Protein AF-A0A948RDH5-F1 (afdb_monomer)

Foldseek 3Di:
DQAQQDDDDQDDDDPPDDDSVPQPDDPSPDPPDGDDFLCVVPVPAFDAQDDPDLVSLLVALLVQLVVQCVPFDPVVAAQPFAEEEEAELVCCNAPNNSSLLSSVLSVQVVCCVPHVHLNYAYEYFYAPSQCSQVVSCVVSVVCVSNVNRYDYDYLAADWDWFQFPVGTFTWHCSQLVTQAYEYEEAQDDPPCQQAVLALSSLVCQQGRGGHPVSVCCLPPVDDSVCSSVSSVRSCPTPSNLSHYRKYKYQYAASNGGRGIHMDRDVNVVSVVSSVVCCVGVVVVVVVVVPDPDDDD

Secondary structure (DSSP, 8-state):
---PPPPPPPP---TTS--GGG----GGGSTT-----HHHH-TTSPPPP--SSHHHHHHHHHHHHHHHHHT---TT--TT--EEEEEEGGGGGGGGSHHHHHHHHHHHHHHHHHH----EEEEEE-SS-TTHHHHHHHHTTHHHHTTT-EEEE-TTSPEEEE--TTS-EEEETTTS-SSEEEEEEE-----HHHHTTSSTTTGGGGTTTB-HHHHHIIIIIS-TTTTTHHHHHHHHSHHHHTTEEEEEEEEEETTEEEEEEEES-HHHHHHHHHHHHHHHHHHHHHHHTT-S----

Structure (mmCIF, N/CA/C/O backbone):
data_AF-A0A948RDH5-F1
#
_entry.id   AF-A0A948RDH5-F1
#
loop_
_atom_site.group_PDB
_atom_site.id
_atom_site.type_symbol
_atom_site.label_atom_id
_atom_site.label_alt_id
_atom_site.label_comp_id
_atom_site.label_asym_id
_atom_site.label_entity_id
_atom_site.label_seq_id
_atom_site.pdbx_PDB_ins_code
_atom_site.Cartn_x
_atom_site.Cartn_y
_atom_site.Cartn_z
_atom_site.occupancy
_atom_site.B_iso_or_equiv
_atom_site.auth_seq_id
_atom_site.auth_comp_id
_atom_site.auth_asym_id
_atom_site.auth_atom_id
_atom_site.pdbx_PDB_model_num
ATOM 1 N N . MET A 1 1 ? 14.047 1.289 -34.438 1.00 43.69 1 MET A N 1
ATOM 2 C CA . MET A 1 1 ? 14.326 2.401 -33.499 1.00 43.69 1 MET A CA 1
ATOM 3 C C . MET A 1 1 ? 15.403 1.937 -32.531 1.00 43.69 1 MET A C 1
ATOM 5 O O . MET A 1 1 ? 15.288 0.811 -32.066 1.00 43.69 1 MET A O 1
ATOM 9 N N . LYS A 1 2 ? 16.447 2.735 -32.251 1.00 44.28 2 LYS A N 1
ATOM 10 C CA . LYS A 1 2 ? 17.380 2.424 -31.151 1.00 44.28 2 LYS A CA 1
ATOM 11 C C . LYS A 1 2 ? 16.555 2.369 -29.865 1.00 44.28 2 LYS A C 1
ATOM 13 O O . LYS A 1 2 ? 16.000 3.388 -29.467 1.00 44.28 2 LYS A O 1
ATOM 18 N N . SER A 1 3 ? 16.411 1.184 -29.285 1.00 51.28 3 SER A N 1
ATOM 19 C CA . SER A 1 3 ? 15.754 1.037 -27.994 1.00 51.28 3 SER A CA 1
ATOM 20 C C . SER A 1 3 ? 16.621 1.734 -26.941 1.00 51.28 3 SER A C 1
ATOM 22 O O . SER A 1 3 ? 17.754 1.322 -26.685 1.00 51.28 3 SER A O 1
ATOM 24 N N . ALA A 1 4 ? 16.104 2.832 -26.393 1.00 60.81 4 ALA A N 1
ATOM 25 C CA . ALA A 1 4 ? 16.706 3.525 -25.268 1.00 60.81 4 ALA A CA 1
ATOM 26 C C . ALA A 1 4 ? 16.190 2.896 -23.972 1.00 60.81 4 ALA A C 1
ATOM 28 O O . ALA A 1 4 ? 14.978 2.760 -23.780 1.00 60.81 4 ALA A O 1
ATOM 29 N N . THR A 1 5 ? 17.110 2.530 -23.081 1.00 64.94 5 THR A N 1
ATOM 30 C CA . THR A 1 5 ? 16.783 2.069 -21.731 1.00 64.94 5 THR A CA 1
ATOM 31 C C . THR A 1 5 ? 15.905 3.109 -21.035 1.00 64.94 5 THR A C 1
ATOM 33 O O . THR A 1 5 ? 16.178 4.308 -21.112 1.00 64.94 5 THR A O 1
ATOM 36 N N . LEU A 1 6 ? 14.835 2.664 -20.365 1.00 71.56 6 LEU A N 1
ATOM 37 C CA . LEU A 1 6 ? 13.989 3.577 -19.595 1.00 71.56 6 LEU A CA 1
ATOM 38 C C . LEU A 1 6 ? 14.841 4.226 -18.496 1.00 71.56 6 LEU A C 1
ATOM 40 O O . LEU A 1 6 ? 15.492 3.494 -17.742 1.00 71.56 6 LEU A O 1
ATOM 44 N N . PRO A 1 7 ? 14.857 5.567 -18.390 1.00 76.69 7 PRO A N 1
ATOM 45 C CA . PRO A 1 7 ? 15.662 6.222 -17.380 1.00 76.69 7 PRO A CA 1
ATOM 46 C C . PRO A 1 7 ? 15.133 5.841 -15.988 1.00 76.69 7 PRO A C 1
ATOM 48 O O . PRO A 1 7 ? 13.925 5.914 -15.744 1.00 76.69 7 PRO A O 1
ATOM 51 N N . PRO A 1 8 ? 16.009 5.425 -15.060 1.00 80.75 8 PRO A N 1
ATOM 52 C CA . PRO A 1 8 ? 15.611 5.176 -13.681 1.00 80.75 8 PRO A CA 1
ATOM 53 C C . PRO A 1 8 ? 15.137 6.470 -13.007 1.00 80.75 8 PRO A C 1
ATOM 55 O O . PRO A 1 8 ? 15.564 7.568 -13.371 1.00 80.75 8 PRO A O 1
ATOM 58 N N . ALA A 1 9 ? 14.307 6.334 -11.970 1.00 79.50 9 ALA A N 1
ATOM 59 C CA . ALA A 1 9 ? 13.805 7.464 -11.184 1.00 79.50 9 ALA A CA 1
ATOM 60 C C . ALA A 1 9 ? 14.941 8.381 -10.702 1.00 79.50 9 ALA A C 1
ATOM 62 O O . ALA A 1 9 ? 16.038 7.901 -10.397 1.00 79.50 9 ALA A O 1
ATOM 63 N N . ALA A 1 10 ? 14.691 9.690 -10.632 1.00 83.38 10 ALA A N 1
ATOM 64 C CA . ALA A 1 10 ? 15.698 10.675 -10.241 1.00 83.38 10 ALA A CA 1
ATOM 65 C C . ALA A 1 10 ? 16.393 10.288 -8.916 1.00 83.38 10 ALA A C 1
ATOM 67 O O . ALA A 1 10 ? 15.749 9.721 -8.027 1.00 83.38 10 ALA A O 1
ATOM 68 N N . PRO A 1 11 ? 17.711 10.525 -8.775 1.00 86.94 11 PRO A N 1
ATOM 69 C CA . PRO A 1 11 ? 18.391 10.278 -7.512 1.00 86.94 11 PRO A CA 1
ATOM 70 C C . PRO A 1 11 ? 17.783 11.152 -6.412 1.00 86.94 11 PRO A C 1
ATOM 72 O O . PRO A 1 11 ? 17.343 12.270 -6.671 1.00 86.94 11 PRO A O 1
ATOM 75 N N . ARG A 1 12 ? 17.785 10.651 -5.179 1.00 85.50 12 ARG A N 1
ATOM 76 C CA . ARG A 1 12 ? 17.263 11.370 -4.015 1.00 85.50 12 ARG A CA 1
ATOM 77 C C . ARG A 1 12 ? 18.247 11.301 -2.863 1.00 85.50 12 ARG A C 1
ATOM 79 O O . ARG A 1 12 ? 18.947 10.299 -2.715 1.00 85.50 12 ARG A O 1
ATOM 86 N N . VAL A 1 13 ? 18.245 12.338 -2.036 1.00 87.81 13 VAL A N 1
ATOM 87 C CA . VAL A 1 13 ? 18.949 12.321 -0.754 1.00 87.81 13 VAL A CA 1
ATOM 88 C C . VAL A 1 13 ? 18.254 11.308 0.154 1.00 87.81 13 VAL A C 1
ATOM 90 O O . VAL A 1 13 ? 17.031 11.325 0.287 1.00 87.81 13 VAL A O 1
ATOM 93 N N . SER A 1 14 ? 19.030 10.397 0.734 1.00 88.62 14 SER A N 1
ATOM 94 C CA . SER A 1 14 ? 18.544 9.402 1.687 1.00 88.62 14 SER A CA 1
ATOM 95 C C . SER A 1 14 ? 19.656 9.038 2.653 1.00 88.62 14 SER A C 1
ATOM 97 O O . SER A 1 14 ? 20.811 8.919 2.254 1.00 88.62 14 SER A O 1
ATOM 99 N N . SER A 1 15 ? 19.293 8.783 3.905 1.00 88.94 15 SER A N 1
ATOM 100 C CA . SER A 1 15 ? 20.208 8.331 4.957 1.00 88.94 15 SER A CA 1
ATOM 101 C C . SER A 1 15 ? 20.824 6.955 4.664 1.00 88.94 15 SER A C 1
ATOM 103 O O . SER A 1 15 ? 21.782 6.559 5.322 1.00 88.94 15 SER A O 1
ATOM 105 N N . TYR A 1 16 ? 20.255 6.203 3.714 1.00 88.06 16 TYR A N 1
ATOM 106 C CA . TYR A 1 16 ? 20.646 4.826 3.387 1.00 88.06 16 TYR A CA 1
ATOM 107 C C . TYR A 1 16 ? 21.415 4.682 2.074 1.00 88.06 16 TYR A C 1
ATOM 109 O O . TYR A 1 16 ? 21.809 3.569 1.729 1.00 88.06 16 TYR A O 1
ATOM 117 N N . ASN A 1 17 ? 21.595 5.769 1.325 1.00 86.00 17 ASN A N 1
ATOM 118 C CA . ASN A 1 17 ? 22.239 5.746 0.018 1.00 86.00 17 ASN A CA 1
ATOM 119 C C . ASN A 1 17 ? 23.398 6.746 -0.024 1.00 86.00 17 ASN A C 1
ATOM 121 O O . ASN A 1 17 ? 23.524 7.616 0.834 1.00 86.00 17 ASN A O 1
ATOM 125 N N . MET A 1 18 ? 24.232 6.633 -1.058 1.00 90.94 18 MET A N 1
ATOM 126 C CA . MET A 1 18 ? 25.214 7.668 -1.373 1.00 90.94 18 MET A CA 1
ATOM 127 C C . MET A 1 18 ? 24.530 9.005 -1.677 1.00 90.94 18 MET A C 1
ATOM 129 O O . MET A 1 18 ? 23.415 9.030 -2.210 1.00 90.94 18 MET A O 1
ATOM 133 N N . ASP A 1 19 ? 25.229 10.104 -1.398 1.00 91.31 19 ASP A N 1
ATOM 134 C CA . ASP A 1 19 ? 24.793 11.430 -1.826 1.00 91.31 19 ASP A CA 1
ATOM 135 C C . ASP A 1 19 ? 24.627 11.454 -3.363 1.00 91.31 19 ASP A C 1
ATOM 137 O O . ASP A 1 19 ? 25.554 11.048 -4.077 1.00 91.31 19 ASP A O 1
ATOM 141 N N . PRO A 1 20 ? 23.475 11.915 -3.893 1.00 92.06 20 PRO A N 1
ATOM 142 C CA . PRO A 1 20 ? 23.262 12.120 -5.323 1.00 92.06 20 PRO A CA 1
ATOM 143 C C . PRO A 1 20 ? 24.391 12.839 -6.064 1.00 92.06 20 PRO A C 1
ATOM 145 O O . PRO A 1 20 ? 24.629 12.526 -7.226 1.00 92.06 20 PRO A O 1
ATOM 148 N N . GLN A 1 21 ? 25.096 13.774 -5.424 1.00 93.31 21 GLN A N 1
ATOM 149 C CA . GLN A 1 21 ? 26.197 14.517 -6.044 1.00 93.31 21 GLN A CA 1
ATOM 150 C C . GLN A 1 21 ? 27.413 13.636 -6.358 1.00 93.31 21 GLN A C 1
ATOM 152 O O . GLN A 1 21 ? 28.209 13.959 -7.236 1.00 93.31 21 GLN A O 1
ATOM 157 N N . LEU A 1 22 ? 27.555 12.504 -5.664 1.00 94.06 22 LEU A N 1
ATOM 158 C CA . LEU A 1 22 ? 28.622 11.534 -5.906 1.00 94.06 22 LEU A CA 1
ATOM 159 C C . LEU A 1 22 ? 28.278 10.563 -7.046 1.00 94.06 22 LEU A C 1
ATOM 161 O O . LEU A 1 22 ? 29.133 9.777 -7.464 1.00 94.06 22 LEU A O 1
ATOM 165 N N . LEU A 1 23 ? 27.032 10.571 -7.535 1.00 91.94 23 LEU A N 1
ATOM 166 C CA . LEU A 1 23 ? 26.568 9.659 -8.572 1.00 91.94 23 LEU A CA 1
ATOM 167 C C . LEU A 1 23 ? 27.103 10.095 -9.941 1.00 91.94 23 LEU A C 1
ATOM 169 O O . LEU A 1 23 ? 26.654 11.085 -10.510 1.00 91.94 23 LEU A O 1
ATOM 173 N N . LYS A 1 24 ? 28.045 9.320 -10.486 1.00 91.25 24 LYS A N 1
ATOM 174 C CA . LYS A 1 24 ? 28.696 9.620 -11.773 1.00 91.25 24 LYS A CA 1
ATOM 175 C C . LYS A 1 24 ? 27.979 9.027 -12.982 1.00 91.25 24 LYS A C 1
ATOM 177 O O . LYS A 1 24 ? 28.012 9.617 -14.054 1.00 91.25 24 LYS A O 1
ATOM 182 N N . SER A 1 25 ? 27.388 7.850 -12.815 1.00 89.56 25 SER A N 1
ATOM 183 C CA . SER A 1 25 ? 26.654 7.148 -13.864 1.00 89.56 25 SER A CA 1
ATOM 184 C C . SER A 1 25 ? 25.686 6.141 -13.258 1.00 89.56 25 SER A C 1
ATOM 186 O O . SER A 1 25 ? 25.767 5.799 -12.072 1.00 89.56 25 SER A O 1
ATOM 188 N N . ARG A 1 26 ? 24.746 5.662 -14.068 1.00 88.38 26 ARG A N 1
ATOM 189 C CA . ARG A 1 26 ? 23.778 4.628 -13.682 1.00 88.38 26 ARG A CA 1
ATOM 190 C C . ARG A 1 26 ? 23.871 3.425 -14.598 1.00 88.38 26 ARG A C 1
ATOM 192 O O . ARG A 1 26 ? 24.239 3.555 -15.757 1.00 88.38 26 ARG A O 1
ATOM 199 N N . ALA A 1 27 ? 23.454 2.259 -14.099 1.00 86.81 27 ALA A N 1
ATOM 200 C CA . ALA A 1 27 ? 23.449 1.030 -14.891 1.00 86.81 27 ALA A CA 1
ATOM 201 C C . ALA A 1 27 ? 22.759 1.238 -16.246 1.00 86.81 27 ALA A C 1
ATOM 203 O O . ALA A 1 27 ? 23.328 0.861 -17.251 1.00 86.81 27 ALA A O 1
ATOM 204 N N . ALA A 1 28 ? 21.625 1.946 -16.303 1.00 87.56 28 ALA A N 1
ATOM 205 C CA . ALA A 1 28 ? 20.903 2.238 -17.548 1.00 87.56 28 ALA A CA 1
ATOM 206 C C . ALA A 1 28 ? 21.718 2.968 -18.643 1.00 87.56 28 ALA A C 1
ATOM 208 O O . ALA A 1 28 ? 21.289 2.975 -19.795 1.00 87.56 28 ALA A O 1
ATOM 209 N N . GLU A 1 29 ? 22.858 3.569 -18.295 1.00 87.44 29 GLU A N 1
ATOM 210 C CA . GLU A 1 29 ? 23.759 4.303 -19.193 1.00 87.44 29 GLU A CA 1
ATOM 211 C C . GLU A 1 29 ? 24.934 3.443 -19.694 1.00 87.44 29 GLU A C 1
ATOM 213 O O . GLU A 1 29 ? 25.719 3.907 -20.522 1.00 87.44 29 GLU A O 1
ATOM 218 N N . LEU A 1 30 ? 25.090 2.203 -19.208 1.00 87.25 30 LEU A N 1
ATOM 219 C CA . LEU A 1 30 ? 26.190 1.337 -19.633 1.00 87.25 30 LEU A CA 1
ATOM 220 C C . LEU A 1 30 ? 26.061 0.965 -21.125 1.00 87.25 30 LEU A C 1
ATOM 222 O O . LEU A 1 30 ? 24.957 0.665 -21.595 1.00 87.25 30 LEU A O 1
ATOM 226 N N . PRO A 1 31 ? 27.178 0.930 -21.879 1.00 86.88 31 PRO A N 1
ATOM 227 C CA . PRO A 1 31 ? 27.159 0.558 -23.289 1.00 86.88 31 PRO A CA 1
ATOM 228 C C . PRO A 1 31 ? 26.552 -0.829 -23.521 1.00 86.88 31 PRO A C 1
ATOM 230 O O . PRO A 1 31 ? 26.855 -1.781 -22.807 1.00 86.88 31 PRO A O 1
ATOM 233 N N . GLY A 1 32 ? 25.715 -0.949 -24.552 1.00 84.50 32 GLY A N 1
ATOM 234 C CA . GLY A 1 32 ? 25.095 -2.220 -24.940 1.00 84.50 32 GLY A CA 1
ATOM 235 C C . GLY A 1 32 ? 23.856 -2.608 -24.129 1.00 84.50 32 GLY A C 1
ATOM 236 O O . GLY A 1 32 ? 23.173 -3.555 -24.515 1.00 84.50 32 GLY A O 1
ATOM 237 N N . LEU A 1 33 ? 23.512 -1.873 -23.064 1.00 84.12 33 LEU A N 1
ATOM 238 C CA . LEU A 1 33 ? 22.233 -2.069 -22.392 1.00 84.12 33 LEU A CA 1
ATOM 239 C C . LEU A 1 33 ? 21.087 -1.455 -23.186 1.00 84.12 33 LEU A C 1
ATOM 241 O O . LEU A 1 33 ? 21.177 -0.362 -23.745 1.00 84.12 33 LEU A O 1
ATOM 245 N N . THR A 1 34 ? 19.989 -2.196 -23.219 1.00 85.12 34 THR A N 1
ATOM 246 C CA . THR A 1 34 ? 18.775 -1.838 -23.937 1.00 85.12 34 THR A CA 1
ATOM 247 C C . THR A 1 34 ? 17.568 -2.365 -23.173 1.00 85.12 34 THR A C 1
ATOM 249 O O . THR A 1 34 ? 17.699 -3.221 -22.294 1.00 85.12 34 THR A O 1
ATOM 252 N N . SER A 1 35 ? 16.382 -1.857 -23.488 1.00 83.62 35 SER A N 1
ATOM 253 C CA . SER A 1 35 ? 15.129 -2.328 -22.901 1.00 83.62 35 SER A CA 1
ATOM 254 C C . SER A 1 35 ? 14.160 -2.791 -23.984 1.00 83.62 35 SER A C 1
ATOM 256 O O . SER A 1 35 ? 14.298 -2.500 -25.169 1.00 83.62 35 SER A O 1
ATOM 258 N N . THR A 1 36 ? 13.143 -3.536 -23.588 1.00 86.38 36 THR A N 1
ATOM 259 C CA . THR A 1 36 ? 11.977 -3.792 -24.432 1.00 86.38 36 THR A CA 1
ATOM 260 C C . THR A 1 36 ? 10.744 -3.463 -23.617 1.00 86.38 36 THR A C 1
ATOM 262 O O . THR A 1 36 ? 10.750 -3.610 -22.389 1.00 86.38 36 THR A O 1
ATOM 265 N N . ARG A 1 37 ? 9.698 -2.946 -24.263 1.00 86.31 37 ARG A N 1
ATOM 266 C CA . ARG A 1 37 ? 8.454 -2.683 -23.549 1.00 86.31 37 ARG A CA 1
ATOM 267 C C . ARG A 1 37 ? 7.754 -4.013 -23.344 1.00 86.31 37 ARG A C 1
ATOM 269 O O . ARG A 1 37 ? 7.622 -4.804 -24.270 1.00 86.31 37 ARG A O 1
ATOM 276 N N . VAL A 1 38 ? 7.221 -4.222 -22.145 1.00 88.44 38 VAL A N 1
ATOM 277 C CA . VAL A 1 38 ? 6.394 -5.403 -21.856 1.00 88.44 38 VAL A CA 1
ATOM 278 C C . VAL A 1 38 ? 5.235 -5.520 -22.855 1.00 88.44 38 VAL A C 1
ATOM 280 O O . VAL A 1 38 ? 4.927 -6.625 -23.282 1.00 88.44 38 VAL A O 1
ATOM 283 N N . ALA A 1 39 ? 4.648 -4.395 -23.278 1.00 88.50 39 ALA A N 1
ATOM 284 C CA . ALA A 1 39 ? 3.573 -4.365 -24.272 1.00 88.50 39 ALA A CA 1
ATOM 285 C C . ALA A 1 39 ? 4.004 -4.834 -25.678 1.00 88.50 39 ALA A C 1
ATOM 287 O O . ALA A 1 39 ? 3.170 -5.347 -26.416 1.00 88.50 39 ALA A O 1
ATOM 288 N N . ASP A 1 40 ? 5.288 -4.707 -26.039 1.00 90.44 40 ASP A N 1
ATOM 289 C CA . ASP A 1 40 ? 5.802 -5.204 -27.325 1.00 90.44 40 ASP A CA 1
ATOM 290 C C . ASP A 1 40 ? 5.936 -6.739 -27.304 1.00 90.44 40 ASP A C 1
ATOM 292 O O . ASP A 1 40 ? 5.788 -7.398 -28.329 1.00 90.44 40 ASP A O 1
ATOM 296 N N . LEU A 1 41 ? 6.207 -7.313 -26.125 1.00 91.00 41 LEU A N 1
ATOM 297 C CA . LEU A 1 41 ? 6.313 -8.762 -25.914 1.00 91.00 41 LEU A CA 1
ATOM 298 C C . LEU A 1 41 ? 4.951 -9.427 -25.682 1.00 91.00 41 LEU A C 1
ATOM 300 O O . LEU A 1 41 ? 4.739 -10.573 -26.073 1.00 91.00 41 LEU A O 1
ATOM 304 N N . PHE A 1 42 ? 4.038 -8.716 -25.021 1.00 92.19 42 PHE A N 1
ATOM 305 C CA . PHE A 1 42 ? 2.711 -9.191 -24.647 1.00 92.19 42 PHE A CA 1
ATOM 306 C C . PHE A 1 42 ? 1.672 -8.135 -25.052 1.00 92.19 42 PHE A C 1
ATOM 308 O O . PHE A 1 42 ? 1.351 -7.259 -24.247 1.00 92.19 42 PHE A O 1
ATOM 315 N N . PRO A 1 43 ? 1.133 -8.200 -26.284 1.00 89.94 43 PRO A N 1
ATOM 316 C CA . PRO A 1 43 ? 0.190 -7.197 -26.791 1.00 89.94 43 PRO A CA 1
ATOM 317 C C . PRO A 1 43 ? -1.118 -7.096 -25.996 1.00 89.94 43 PRO A C 1
ATOM 319 O O . PRO A 1 43 ? -1.793 -6.075 -26.042 1.00 89.94 43 PRO A O 1
ATOM 322 N N . ASP A 1 44 ? -1.473 -8.146 -25.254 1.00 90.31 44 ASP A N 1
ATOM 323 C CA . ASP A 1 44 ? -2.633 -8.187 -24.363 1.00 90.31 44 ASP A CA 1
ATOM 324 C C . ASP A 1 44 ? -2.310 -7.737 -22.924 1.00 90.31 44 ASP A C 1
ATOM 326 O O . ASP A 1 44 ? -3.115 -7.921 -22.007 1.00 90.31 44 ASP A O 1
ATOM 330 N N . ALA A 1 45 ? -1.121 -7.168 -22.695 1.00 89.19 45 ALA A N 1
ATOM 331 C CA . ALA A 1 45 ? -0.757 -6.613 -21.403 1.00 89.19 45 ALA A CA 1
ATOM 332 C C . ALA A 1 45 ? -1.631 -5.393 -21.047 1.00 89.19 45 ALA A C 1
ATOM 334 O O . ALA A 1 45 ? -2.027 -4.624 -21.927 1.00 89.19 45 ALA A O 1
ATOM 335 N N . PRO A 1 46 ? -1.901 -5.160 -19.750 1.00 90.12 46 PRO A N 1
ATOM 336 C CA . PRO A 1 46 ? -2.652 -3.990 -19.311 1.00 90.12 46 PRO A CA 1
ATOM 337 C C . PRO A 1 46 ? -2.019 -2.685 -19.785 1.00 90.12 46 PRO A C 1
ATOM 339 O O . PRO A 1 46 ? -0.798 -2.520 -19.743 1.00 90.12 46 PRO A O 1
ATOM 342 N N . THR A 1 47 ? -2.854 -1.724 -20.169 1.00 91.75 47 THR A N 1
ATOM 343 C CA . THR A 1 47 ? -2.380 -0.382 -20.514 1.00 91.75 47 THR A CA 1
ATOM 344 C C . THR A 1 47 ? -2.158 0.421 -19.231 1.00 91.75 47 THR A C 1
ATOM 346 O O . THR A 1 47 ? -3.110 0.599 -18.469 1.00 91.75 47 THR A O 1
ATOM 349 N N . PRO A 1 48 ? -0.931 0.901 -18.959 1.00 92.25 48 PRO A N 1
ATOM 350 C CA . PRO A 1 48 ? -0.673 1.734 -17.795 1.00 92.25 48 PRO A CA 1
ATOM 351 C C . PRO A 1 48 ? -1.289 3.120 -17.981 1.00 92.25 48 PRO A C 1
ATOM 353 O O . PRO A 1 48 ? -1.471 3.585 -19.112 1.00 92.25 48 PRO A O 1
ATOM 356 N N . ILE A 1 49 ? -1.557 3.793 -16.863 1.00 90.75 49 ILE A N 1
ATOM 357 C CA . ILE A 1 49 ? -1.960 5.196 -16.834 1.00 90.75 49 ILE A CA 1
ATOM 358 C C . ILE A 1 49 ? -0.934 6.005 -17.628 1.00 90.75 49 ILE A C 1
ATOM 360 O O . ILE A 1 49 ? 0.257 6.021 -17.313 1.00 90.75 49 ILE A O 1
ATOM 364 N N . GLN A 1 50 ? -1.411 6.660 -18.683 1.00 85.62 50 GLN A N 1
ATOM 365 C CA . GLN A 1 50 ? -0.596 7.525 -19.523 1.00 85.62 50 GLN A CA 1
ATOM 366 C C . GLN A 1 50 ? -0.583 8.915 -18.898 1.00 85.62 50 GLN A C 1
ATOM 368 O O . GLN A 1 50 ? -1.570 9.639 -18.974 1.00 85.62 50 GLN A O 1
ATOM 373 N N . ALA A 1 51 ? 0.534 9.280 -18.281 1.00 86.00 51 ALA A N 1
ATOM 374 C CA . ALA A 1 51 ? 0.746 10.614 -17.744 1.00 86.00 51 ALA A CA 1
ATOM 375 C C . ALA A 1 51 ? 2.133 11.108 -18.148 1.00 86.00 51 ALA A C 1
ATOM 377 O O . ALA A 1 51 ? 3.125 10.386 -18.041 1.00 86.00 51 ALA A O 1
ATOM 378 N N . LYS A 1 52 ? 2.198 12.349 -18.626 1.00 86.62 52 LYS A N 1
ATOM 379 C CA . LYS A 1 52 ? 3.431 13.008 -19.076 1.00 86.62 52 LYS A CA 1
ATOM 380 C C . LYS A 1 52 ? 4.065 13.858 -17.981 1.00 86.62 52 LYS A C 1
ATOM 382 O O . LYS A 1 52 ? 5.209 14.281 -18.120 1.00 86.62 52 LYS A O 1
ATOM 387 N N . SER A 1 53 ? 3.332 14.114 -16.899 1.00 90.62 53 SER A N 1
ATOM 388 C CA . SER A 1 53 ? 3.793 14.925 -15.777 1.00 90.62 53 SER A CA 1
ATOM 389 C C . SER A 1 53 ? 3.286 14.389 -14.433 1.00 90.62 53 SER A C 1
ATOM 391 O O . SER A 1 53 ? 2.240 13.736 -14.381 1.00 90.62 53 SER A O 1
ATOM 393 N N . PRO A 1 54 ? 3.964 14.714 -13.317 1.00 91.31 54 PRO A N 1
ATOM 394 C CA . PRO A 1 54 ? 3.457 14.420 -11.977 1.00 91.31 54 PRO A CA 1
ATOM 395 C C . PRO A 1 54 ? 2.053 14.985 -11.713 1.00 91.31 54 PRO A C 1
ATOM 397 O O . PRO A 1 54 ? 1.258 14.361 -11.020 1.00 91.31 54 PRO A O 1
ATOM 400 N N . ALA A 1 55 ? 1.714 16.145 -12.286 1.00 95.06 55 ALA A N 1
ATOM 401 C CA . ALA A 1 55 ? 0.385 16.737 -12.135 1.00 95.06 55 ALA A CA 1
ATOM 402 C C . ALA A 1 55 ? -0.707 15.881 -12.798 1.00 95.06 55 ALA A C 1
ATOM 404 O O . ALA A 1 55 ? -1.750 15.650 -12.190 1.00 95.06 55 ALA A O 1
ATOM 405 N N . GLU A 1 56 ? -0.446 15.357 -13.998 1.00 95.62 56 GLU A N 1
ATOM 406 C CA . GLU A 1 56 ? -1.357 14.437 -14.693 1.00 95.62 56 GLU A CA 1
ATOM 407 C C . GLU A 1 56 ? -1.498 13.098 -13.956 1.00 95.62 56 GLU A C 1
ATOM 409 O O . GLU A 1 56 ? -2.611 12.575 -13.848 1.00 95.62 56 GLU A O 1
ATOM 414 N N . VAL A 1 57 ? -0.400 12.572 -13.387 1.00 94.75 57 VAL A N 1
ATOM 415 C CA . VAL A 1 57 ? -0.445 11.386 -12.511 1.00 94.75 57 VAL A CA 1
ATOM 416 C C . VAL A 1 57 ? -1.390 11.651 -11.343 1.00 94.75 57 VAL A C 1
ATOM 418 O O . VAL A 1 57 ? -2.306 10.867 -11.103 1.00 94.75 57 VAL A O 1
ATOM 421 N N . ARG A 1 58 ? -1.204 12.773 -10.638 1.00 97.25 58 ARG A N 1
ATOM 422 C CA . ARG A 1 58 ? -2.026 13.119 -9.474 1.00 97.25 58 ARG A CA 1
ATOM 423 C C . ARG A 1 58 ? -3.499 13.309 -9.823 1.00 97.25 58 ARG A C 1
ATOM 425 O O . ARG A 1 58 ? -4.373 12.848 -9.092 1.00 97.25 58 ARG A O 1
ATOM 432 N N . HIS A 1 59 ? -3.788 13.974 -10.936 1.00 97.81 59 HIS A N 1
ATOM 433 C CA . HIS A 1 59 ? -5.159 14.160 -11.399 1.00 97.81 59 HIS A CA 1
ATOM 434 C C . HIS A 1 59 ? -5.835 12.811 -11.675 1.00 97.81 59 HIS A C 1
ATOM 436 O O . HIS A 1 59 ? -6.855 12.503 -11.062 1.00 97.81 59 HIS A O 1
ATOM 442 N N . THR A 1 60 ? -5.196 11.962 -12.485 1.00 97.81 60 THR A N 1
ATOM 443 C CA . THR A 1 60 ? -5.753 10.655 -12.854 1.00 97.81 60 THR A CA 1
ATOM 444 C C . THR A 1 60 ? -5.944 9.758 -11.633 1.00 97.81 60 THR A C 1
ATOM 446 O O . THR A 1 60 ? -6.988 9.137 -11.464 1.00 97.81 60 THR A O 1
ATOM 449 N N . ILE A 1 61 ? -4.949 9.687 -10.744 1.00 98.31 61 ILE A N 1
ATOM 450 C CA . ILE A 1 61 ? -5.032 8.834 -9.555 1.00 98.31 61 ILE A CA 1
ATOM 451 C C . ILE A 1 61 ? -6.117 9.310 -8.599 1.00 98.31 61 ILE A C 1
ATOM 453 O O . ILE A 1 61 ? -6.794 8.477 -7.999 1.00 98.31 61 ILE A O 1
ATOM 457 N N . ARG A 1 62 ? -6.335 10.620 -8.484 1.00 98.62 62 ARG A N 1
ATOM 458 C CA . ARG A 1 62 ? -7.451 11.149 -7.702 1.00 98.62 62 ARG A CA 1
ATOM 459 C C . ARG A 1 62 ? -8.792 10.696 -8.242 1.00 98.62 62 ARG A C 1
ATOM 461 O O . ARG A 1 62 ? -9.581 10.171 -7.466 1.00 98.62 62 ARG A O 1
ATOM 468 N N . GLU A 1 63 ? -9.023 10.821 -9.542 1.00 98.50 63 GLU A N 1
ATOM 469 C CA . GLU A 1 63 ? -10.266 10.348 -10.156 1.00 98.50 63 GLU A CA 1
ATOM 470 C C . GLU A 1 63 ? -10.467 8.845 -9.942 1.00 98.50 63 GLU A C 1
ATOM 472 O O . GLU A 1 63 ? -11.531 8.426 -9.495 1.00 98.50 63 GLU A O 1
ATOM 477 N N . ARG A 1 64 ? -9.428 8.029 -10.171 1.00 98.44 64 ARG A N 1
ATOM 478 C CA . ARG A 1 64 ? -9.498 6.573 -9.953 1.00 98.44 64 ARG A CA 1
ATOM 479 C C . ARG A 1 64 ? -9.735 6.201 -8.495 1.00 98.44 64 ARG A C 1
ATOM 481 O O . ARG A 1 64 ? -10.486 5.274 -8.220 1.00 98.44 64 ARG A O 1
ATOM 488 N N . THR A 1 65 ? -9.107 6.914 -7.564 1.00 98.88 65 THR A N 1
ATOM 489 C CA . THR A 1 65 ? -9.278 6.654 -6.131 1.00 98.88 65 THR A CA 1
ATOM 490 C C . THR A 1 65 ? -10.685 7.035 -5.680 1.00 98.88 65 THR A C 1
ATOM 492 O O . THR A 1 65 ? -11.306 6.257 -4.966 1.00 98.88 65 THR A O 1
ATOM 495 N N . LEU A 1 66 ? -11.222 8.174 -6.134 1.00 98.81 66 LEU A N 1
ATOM 496 C CA . LEU A 1 66 ? -12.608 8.568 -5.857 1.00 98.81 66 LEU A CA 1
ATOM 497 C C . LEU A 1 66 ? -13.595 7.535 -6.414 1.00 98.81 66 LEU A C 1
ATOM 499 O O . LEU A 1 66 ? -14.409 7.021 -5.654 1.00 98.81 66 LEU A O 1
ATOM 503 N N . GLN A 1 67 ? -13.442 7.143 -7.683 1.00 98.69 67 GLN A N 1
ATOM 504 C CA . GLN A 1 67 ? -14.253 6.092 -8.315 1.00 98.69 67 GLN A CA 1
ATOM 505 C C . GLN A 1 67 ? -14.192 4.769 -7.536 1.00 98.69 67 GLN A C 1
ATOM 507 O O . GLN A 1 67 ? -15.208 4.115 -7.320 1.00 98.69 67 GLN A O 1
ATOM 512 N N . ALA A 1 68 ? -13.005 4.363 -7.077 1.00 98.62 68 ALA A N 1
ATOM 513 C CA . ALA A 1 68 ? -12.852 3.154 -6.274 1.00 98.62 68 ALA A CA 1
ATOM 514 C C . ALA A 1 68 ? -13.542 3.269 -4.903 1.00 98.62 68 ALA A C 1
ATOM 516 O O . ALA A 1 68 ? -14.081 2.277 -4.414 1.00 98.62 68 ALA A O 1
ATOM 517 N N . LEU A 1 69 ? -13.537 4.458 -4.292 1.00 98.75 69 LEU A N 1
ATOM 518 C CA . LEU A 1 69 ? -14.139 4.723 -2.984 1.00 98.75 69 LEU A CA 1
ATOM 519 C C . LEU A 1 69 ? -15.668 4.880 -3.027 1.00 98.75 69 LEU A C 1
ATOM 521 O O . LEU A 1 69 ? -16.308 4.704 -1.990 1.00 98.75 69 LEU A O 1
ATOM 525 N N . GLU A 1 70 ? -16.272 5.151 -4.189 1.00 98.31 70 GLU A N 1
ATOM 526 C CA . GLU A 1 70 ? -17.735 5.260 -4.348 1.00 98.31 70 GLU A CA 1
ATOM 527 C C . GLU A 1 70 ? -18.472 4.014 -3.838 1.00 98.31 70 GLU A C 1
ATOM 529 O O . GLU A 1 70 ? -19.480 4.131 -3.144 1.00 98.31 70 GLU A O 1
ATOM 534 N N . LYS A 1 71 ? -17.931 2.821 -4.119 1.00 96.81 71 LYS A N 1
ATOM 535 C CA . LYS A 1 71 ? -18.506 1.530 -3.697 1.00 96.81 71 LYS A CA 1
ATOM 536 C C . LYS A 1 71 ? -18.211 1.146 -2.243 1.00 96.81 71 LYS A C 1
ATOM 538 O O . LYS A 1 71 ? -18.695 0.116 -1.787 1.00 96.81 71 LYS A O 1
ATOM 543 N N . ILE A 1 72 ? -17.389 1.918 -1.533 1.00 98.44 72 ILE A N 1
ATOM 544 C CA . ILE A 1 72 ? -16.936 1.566 -0.185 1.00 98.44 72 ILE A CA 1
ATOM 545 C C . ILE A 1 72 ? -17.928 2.059 0.850 1.00 98.44 72 ILE A C 1
ATOM 547 O O . ILE A 1 72 ? -18.262 3.247 0.896 1.00 98.44 72 ILE A O 1
ATOM 551 N N . ASP A 1 73 ? -18.345 1.152 1.725 1.00 98.06 73 ASP A N 1
ATOM 552 C CA . ASP A 1 73 ? -19.093 1.499 2.919 1.00 98.06 73 ASP A CA 1
ATOM 553 C C . ASP A 1 73 ? -18.145 2.069 3.985 1.00 98.06 73 ASP A C 1
ATOM 555 O O . ASP A 1 73 ? -17.231 1.394 4.462 1.00 98.06 73 ASP A O 1
ATOM 559 N N . LEU A 1 74 ? -18.368 3.333 4.344 1.00 97.94 74 LEU A N 1
ATOM 560 C CA . LEU A 1 74 ? -17.654 4.044 5.408 1.00 97.94 74 LEU A CA 1
ATOM 561 C C . LEU A 1 74 ? -18.566 4.346 6.610 1.00 97.94 74 LEU A C 1
ATOM 563 O O . LEU A 1 74 ? -18.159 5.073 7.513 1.00 97.94 74 LEU A O 1
ATOM 567 N N . SER A 1 75 ? -19.788 3.800 6.634 1.00 95.94 75 SER A N 1
ATOM 568 C CA . SER A 1 75 ? -20.836 4.116 7.618 1.00 95.94 75 SER A CA 1
ATOM 569 C C . SER A 1 75 ? -20.435 3.849 9.069 1.00 95.94 75 SER A C 1
ATOM 571 O O . SER A 1 75 ? -20.969 4.477 9.980 1.00 95.94 75 SER A O 1
ATOM 573 N N . LYS A 1 76 ? -19.472 2.948 9.297 1.00 94.44 76 LYS A N 1
ATOM 574 C CA . LYS A 1 76 ? -18.936 2.646 10.632 1.00 94.44 76 LYS A CA 1
ATOM 575 C C . LYS A 1 76 ? -18.149 3.811 11.242 1.00 94.44 76 LYS A C 1
ATOM 577 O O . LYS A 1 76 ? -18.070 3.890 12.463 1.00 94.44 76 LYS A O 1
ATOM 582 N N . VAL A 1 77 ? -17.575 4.692 10.423 1.00 98.38 77 VAL A N 1
ATOM 583 C CA . VAL A 1 77 ? -16.736 5.806 10.884 1.00 98.38 77 VAL A CA 1
ATOM 584 C C . VAL A 1 77 ? -17.612 7.008 11.229 1.00 98.38 77 VAL A C 1
ATOM 586 O O . VAL A 1 77 ? -18.246 7.578 10.343 1.00 98.38 77 VAL A O 1
ATOM 589 N N . GLN A 1 78 ? -17.612 7.409 12.500 1.00 97.94 78 GLN A N 1
ATOM 590 C CA . GLN A 1 78 ? -18.336 8.584 12.992 1.00 97.94 78 GLN A CA 1
ATOM 591 C C . GLN A 1 78 ? -17.436 9.836 13.057 1.00 97.94 78 GLN A C 1
ATOM 593 O O . GLN A 1 78 ? -16.205 9.705 13.060 1.00 97.94 78 GLN A O 1
ATOM 598 N N . PRO A 1 79 ? -18.005 11.057 13.126 1.00 98.06 7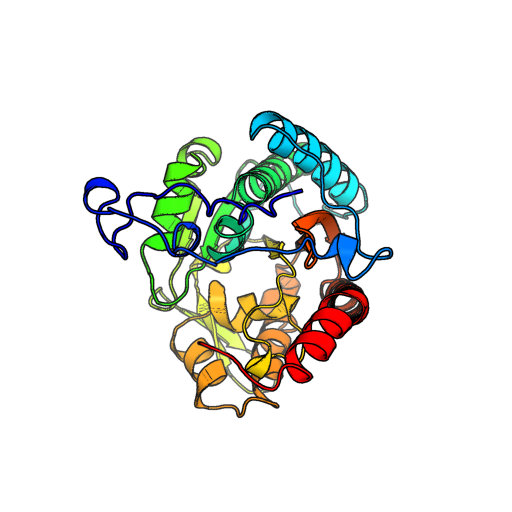9 PRO A N 1
ATOM 599 C CA . PRO A 1 79 ? -17.234 12.305 13.137 1.00 98.06 79 PRO A CA 1
ATOM 600 C C . PRO A 1 79 ? -16.185 12.421 14.258 1.00 98.06 79 PRO A C 1
ATOM 602 O O . PRO A 1 79 ? -15.127 13.018 14.066 1.00 98.06 79 PRO A O 1
ATOM 605 N N . GLU A 1 80 ? -16.453 11.845 15.426 1.00 97.50 80 GLU A N 1
ATOM 606 C CA . GLU A 1 80 ? -15.573 11.845 16.598 1.00 97.50 80 GLU A CA 1
ATOM 607 C C . GLU A 1 80 ? -14.490 10.756 16.559 1.00 97.50 80 GLU A C 1
ATOM 609 O O . GLU A 1 80 ? -13.538 10.783 17.348 1.00 97.50 80 GLU A O 1
ATOM 614 N N . ASP A 1 81 ? -14.612 9.795 15.644 1.00 98.50 81 ASP A N 1
ATOM 615 C CA . ASP A 1 81 ? -13.726 8.644 15.600 1.00 98.50 81 ASP A CA 1
ATOM 616 C C . ASP A 1 81 ? -12.338 8.994 15.061 1.00 98.50 81 ASP A C 1
ATOM 618 O O . ASP A 1 81 ? -12.155 9.859 14.203 1.00 98.50 81 ASP A O 1
ATOM 622 N N . SER A 1 82 ? -11.332 8.257 15.534 1.00 98.75 82 SER A N 1
ATOM 623 C CA . SER A 1 82 ? -9.979 8.297 14.978 1.00 98.75 82 SER A CA 1
ATOM 624 C C . SER A 1 82 ? -9.794 7.253 13.880 1.00 98.75 82 SER A C 1
ATOM 626 O O . SER A 1 82 ? -10.229 6.107 14.020 1.00 98.75 82 SER A O 1
ATOM 628 N N . VAL A 1 83 ? -9.085 7.632 12.815 1.00 98.88 83 VAL A N 1
ATOM 629 C CA . VAL A 1 83 ? -8.774 6.759 11.676 1.00 98.88 83 VAL A CA 1
ATOM 630 C C . VAL A 1 83 ? -7.273 6.765 11.406 1.00 98.88 83 VAL A C 1
ATOM 632 O O . VAL A 1 83 ? -6.670 7.818 11.202 1.00 98.88 83 VAL A O 1
ATOM 635 N N . ASN A 1 84 ? -6.666 5.584 11.347 1.00 98.88 84 ASN A N 1
ATOM 636 C CA . ASN A 1 84 ? -5.318 5.408 10.824 1.00 98.88 84 ASN A CA 1
ATOM 637 C C . ASN A 1 84 ? -5.389 4.923 9.373 1.00 98.88 84 ASN A C 1
ATOM 639 O O . ASN A 1 84 ? -5.885 3.832 9.094 1.00 98.88 84 ASN A O 1
ATOM 643 N N . ILE A 1 85 ? -4.818 5.691 8.449 1.00 98.88 85 ILE A N 1
ATOM 644 C CA . ILE A 1 85 ? -4.468 5.201 7.117 1.00 98.88 85 ILE A CA 1
ATOM 645 C C . ILE A 1 85 ? -3.119 4.501 7.245 1.00 98.88 85 ILE A C 1
ATOM 647 O O . ILE A 1 85 ? -2.095 5.123 7.542 1.00 98.88 85 ILE A O 1
ATOM 651 N N . LEU A 1 86 ? -3.127 3.190 7.046 1.00 98.75 86 LEU A N 1
ATOM 652 C CA . LEU A 1 86 ? -1.947 2.352 7.142 1.00 98.75 86 LEU A CA 1
ATOM 653 C C . LEU A 1 86 ? -1.303 2.222 5.770 1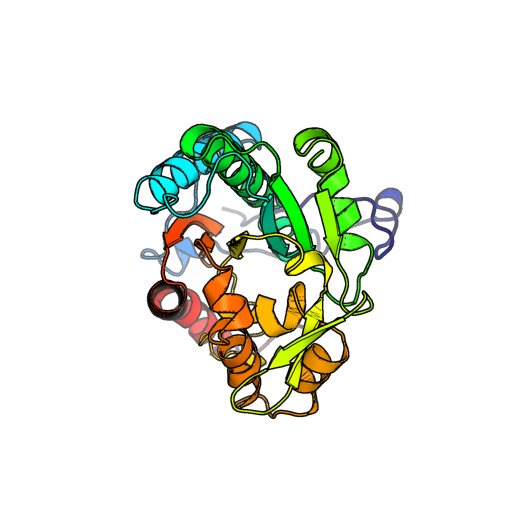.00 98.75 86 LEU A C 1
ATOM 655 O O . LEU A 1 86 ? -1.905 1.682 4.848 1.00 98.75 86 LEU A O 1
ATOM 659 N N . ALA A 1 87 ? -0.058 2.668 5.645 1.00 97.25 87 ALA A N 1
ATOM 660 C CA . ALA A 1 87 ? 0.699 2.660 4.399 1.00 97.25 87 ALA A CA 1
ATOM 661 C C . ALA A 1 87 ? 2.004 1.869 4.538 1.00 97.25 87 ALA A C 1
ATOM 663 O O . ALA A 1 87 ? 2.426 1.516 5.637 1.00 97.25 87 ALA A O 1
ATOM 664 N N . SER A 1 88 ? 2.671 1.603 3.419 1.00 92.19 88 SER A N 1
ATOM 665 C CA . SER A 1 88 ? 4.002 0.991 3.399 1.00 92.19 88 SER A CA 1
ATOM 666 C C . SER A 1 88 ? 4.960 1.857 2.590 1.00 92.19 88 SER A C 1
ATOM 668 O O . SER A 1 88 ? 4.599 2.290 1.493 1.00 92.19 88 SER A O 1
ATOM 670 N N . HIS A 1 89 ? 6.195 2.049 3.076 1.00 90.31 89 HIS A N 1
ATOM 671 C CA . HIS A 1 89 ? 7.248 2.798 2.361 1.00 90.31 89 HIS A CA 1
ATOM 672 C C . HIS A 1 89 ? 7.406 2.343 0.900 1.00 90.31 89 HIS A C 1
ATOM 674 O O . HIS A 1 89 ? 7.687 3.116 -0.008 1.00 90.31 89 HIS A O 1
ATOM 680 N N . HIS A 1 90 ? 7.164 1.058 0.670 1.00 88.81 90 HIS A N 1
ATOM 681 C CA . HIS A 1 90 ? 7.199 0.419 -0.625 1.00 88.81 90 HIS A CA 1
ATOM 682 C C . HIS A 1 90 ? 6.286 1.046 -1.680 1.00 88.81 90 HIS A C 1
ATOM 684 O O . HIS A 1 90 ? 6.675 1.087 -2.844 1.00 88.81 90 HIS A O 1
ATOM 690 N N . GLY A 1 91 ? 5.102 1.544 -1.318 1.00 91.69 91 GLY A N 1
ATOM 691 C CA . GLY A 1 91 ? 4.244 2.213 -2.298 1.00 91.69 91 GLY A CA 1
ATOM 692 C C . GLY A 1 91 ? 4.887 3.475 -2.872 1.00 91.69 91 GLY A C 1
ATOM 693 O O . GLY A 1 91 ? 4.775 3.722 -4.068 1.00 91.69 91 GLY A O 1
ATOM 694 N N . PHE A 1 92 ? 5.681 4.196 -2.074 1.00 93.00 92 PHE A N 1
ATOM 695 C CA . PHE A 1 92 ? 6.421 5.374 -2.533 1.00 93.00 92 PHE A CA 1
ATOM 696 C C . PHE A 1 92 ? 7.608 5.040 -3.452 1.00 93.00 92 PHE A C 1
ATOM 698 O O . PHE A 1 92 ? 8.177 5.932 -4.077 1.00 93.00 92 PHE A O 1
ATOM 705 N N . THR A 1 93 ? 7.992 3.763 -3.561 1.00 88.69 93 THR A N 1
ATOM 706 C CA . THR A 1 93 ? 9.032 3.324 -4.509 1.00 88.69 93 THR A CA 1
ATOM 707 C C . THR A 1 93 ? 8.471 3.052 -5.908 1.00 88.69 93 THR A C 1
ATOM 709 O O . THR A 1 93 ? 9.225 3.056 -6.881 1.00 88.69 93 THR A O 1
ATOM 712 N N . ILE A 1 94 ? 7.154 2.850 -6.040 1.00 89.69 94 ILE A N 1
ATOM 713 C CA . ILE A 1 94 ? 6.518 2.522 -7.319 1.00 89.69 94 ILE A CA 1
ATOM 714 C C . ILE A 1 94 ? 6.429 3.776 -8.186 1.00 89.69 94 ILE A C 1
ATOM 716 O O . ILE A 1 94 ? 5.748 4.736 -7.832 1.00 89.69 94 ILE A O 1
ATOM 720 N N . GLN A 1 95 ? 7.129 3.755 -9.325 1.00 87.06 95 GLN A N 1
ATOM 721 C CA . GLN A 1 95 ? 7.163 4.847 -10.310 1.00 87.06 95 GLN A CA 1
ATOM 722 C C . GLN A 1 95 ? 7.397 6.232 -9.679 1.00 87.06 95 GLN A C 1
ATOM 724 O O . GLN A 1 95 ? 6.768 7.221 -10.042 1.00 87.06 95 GLN A O 1
ATOM 729 N N . GLY A 1 96 ? 8.305 6.296 -8.703 1.00 86.69 96 GLY A N 1
ATOM 730 C CA . GLY A 1 96 ? 8.654 7.546 -8.033 1.00 86.69 96 GLY A CA 1
ATOM 731 C C . GLY A 1 96 ? 7.640 8.031 -6.996 1.00 86.69 96 GLY A C 1
ATOM 732 O O . GLY A 1 96 ? 7.860 9.097 -6.448 1.00 86.69 96 GLY A O 1
ATOM 733 N N . GLY A 1 97 ? 6.574 7.281 -6.699 1.00 92.75 97 GLY A N 1
ATOM 734 C CA . GLY A 1 97 ? 5.736 7.460 -5.508 1.00 92.75 97 GLY A CA 1
ATOM 735 C C . GLY A 1 97 ? 4.596 8.478 -5.601 1.00 92.75 97 GLY A C 1
ATOM 736 O O . GLY A 1 97 ? 3.706 8.432 -4.754 1.00 92.75 97 GLY A O 1
ATOM 737 N N . GLU A 1 98 ? 4.564 9.331 -6.630 1.00 95.25 98 GLU A N 1
ATOM 738 C CA . GLU A 1 98 ? 3.524 10.362 -6.830 1.00 95.25 98 GLU A CA 1
ATOM 739 C C . GLU A 1 98 ? 2.103 9.792 -6.765 1.00 95.25 98 GLU A C 1
ATOM 741 O O . GLU A 1 98 ? 1.259 10.289 -6.023 1.00 95.25 98 GLU A O 1
ATOM 746 N N . ALA A 1 99 ? 1.849 8.700 -7.490 1.00 97.12 99 ALA A N 1
ATOM 747 C CA . ALA A 1 99 ? 0.544 8.051 -7.497 1.00 97.12 99 ALA A CA 1
ATOM 748 C C . ALA A 1 99 ? 0.137 7.540 -6.107 1.00 97.12 99 ALA A C 1
ATOM 750 O O . ALA A 1 99 ? -0.990 7.733 -5.668 1.00 97.12 99 ALA A O 1
ATOM 751 N N . TYR A 1 100 ? 1.056 6.909 -5.380 1.00 97.88 100 TYR A N 1
ATOM 752 C CA . TYR A 1 100 ? 0.747 6.361 -4.062 1.00 97.88 100 TYR A CA 1
ATOM 753 C C . TYR A 1 100 ? 0.502 7.467 -3.029 1.00 97.88 100 TYR A C 1
ATOM 755 O O . TYR A 1 100 ? -0.447 7.382 -2.251 1.00 97.88 100 TYR A O 1
ATOM 763 N N . ALA A 1 101 ? 1.313 8.530 -3.055 1.00 98.31 101 ALA A N 1
ATOM 764 C CA . ALA A 1 101 ? 1.117 9.697 -2.201 1.00 98.31 101 ALA A CA 1
ATOM 765 C C . ALA A 1 101 ? -0.238 10.364 -2.472 1.00 98.31 101 ALA A C 1
ATOM 767 O O . ALA A 1 101 ? -0.943 10.734 -1.536 1.00 98.31 101 ALA A O 1
ATOM 768 N N . GLU A 1 102 ? -0.630 10.470 -3.742 1.00 98.75 102 GLU A N 1
ATOM 769 C CA . GLU A 1 102 ? -1.923 11.029 -4.114 1.00 98.75 102 GLU A CA 1
ATOM 770 C C . GLU A 1 102 ? -3.098 10.159 -3.669 1.00 98.75 102 GLU A C 1
ATOM 772 O O . GLU A 1 102 ? -4.038 10.662 -3.061 1.00 98.75 102 GLU A O 1
ATOM 777 N N . MET A 1 103 ? -3.022 8.846 -3.889 1.00 98.88 103 MET A N 1
ATOM 778 C CA . MET A 1 103 ? -4.032 7.908 -3.400 1.00 98.88 103 MET A CA 1
ATOM 779 C C . MET A 1 103 ? -4.243 8.073 -1.885 1.00 98.88 103 MET A C 1
ATOM 781 O O . MET A 1 103 ? -5.378 8.161 -1.428 1.00 98.88 103 MET A O 1
ATOM 785 N N . ILE A 1 104 ? -3.164 8.208 -1.104 1.00 98.88 104 ILE A N 1
ATOM 786 C CA . ILE A 1 104 ? -3.233 8.447 0.348 1.00 98.88 104 ILE A CA 1
ATOM 787 C C . ILE A 1 104 ? -3.948 9.765 0.688 1.00 98.88 104 ILE A C 1
ATOM 789 O O . ILE A 1 104 ? -4.777 9.783 1.601 1.00 98.88 104 ILE A O 1
ATOM 793 N N . ARG A 1 105 ? -3.651 10.862 -0.025 1.00 98.88 105 ARG A N 1
ATOM 794 C CA . ARG A 1 105 ? -4.322 12.158 0.190 1.00 98.88 105 ARG A CA 1
ATOM 795 C C . ARG A 1 105 ? -5.820 12.052 -0.065 1.00 98.88 105 ARG A C 1
ATOM 797 O O . ARG A 1 105 ? -6.608 12.504 0.759 1.00 98.88 105 ARG A O 1
ATOM 804 N N . VAL A 1 106 ? -6.201 11.392 -1.155 1.00 98.88 106 VAL A N 1
ATOM 805 C CA . VAL A 1 106 ? -7.602 11.242 -1.560 1.00 98.88 106 VAL A CA 1
ATOM 806 C C . VAL A 1 106 ? -8.377 10.373 -0.576 1.00 98.88 106 VAL A C 1
ATOM 808 O O . VAL A 1 106 ? -9.495 10.730 -0.223 1.00 98.88 106 VAL A O 1
ATOM 811 N N . ILE A 1 107 ? -7.779 9.294 -0.057 1.00 98.94 107 ILE A N 1
ATOM 812 C CA . ILE A 1 107 ? -8.389 8.502 1.025 1.00 98.94 107 ILE A CA 1
ATOM 813 C C . ILE A 1 107 ? -8.678 9.397 2.234 1.00 98.94 107 ILE A C 1
ATOM 815 O O . ILE A 1 107 ? -9.785 9.374 2.765 1.00 98.94 107 ILE A O 1
ATOM 819 N N . ARG A 1 108 ? -7.700 10.205 2.663 1.00 98.81 108 ARG A N 1
ATOM 820 C CA . ARG A 1 108 ? -7.868 11.117 3.803 1.00 98.81 108 ARG A CA 1
ATOM 821 C C . ARG A 1 108 ? -8.980 12.134 3.558 1.00 98.81 108 ARG A C 1
ATOM 823 O O . ARG A 1 108 ? -9.809 12.334 4.441 1.00 98.81 108 ARG A O 1
ATOM 830 N N . ASP A 1 109 ? -9.002 12.763 2.388 1.00 98.81 109 ASP A N 1
ATOM 831 C CA . ASP A 1 109 ? -10.004 13.779 2.060 1.00 98.81 109 ASP A CA 1
ATOM 832 C C . ASP A 1 109 ? -11.406 13.183 1.982 1.00 98.81 109 ASP A C 1
ATOM 834 O O . ASP A 1 109 ? -12.355 13.772 2.493 1.00 98.81 109 ASP A O 1
ATOM 838 N N . GLU A 1 110 ? -11.538 11.998 1.391 1.00 98.69 110 GLU A N 1
ATOM 839 C CA . GLU A 1 110 ? -12.833 11.358 1.207 1.00 98.69 110 GLU A CA 1
ATOM 840 C C . GLU A 1 110 ? -13.410 10.831 2.523 1.00 98.69 110 GLU A C 1
ATOM 842 O O . GLU A 1 110 ? -14.606 10.981 2.769 1.00 98.69 110 GLU A O 1
ATOM 847 N N . VAL A 1 111 ? -12.566 10.299 3.413 1.00 98.75 111 VAL A N 1
ATOM 848 C CA . VAL A 1 111 ? -12.972 9.946 4.782 1.00 98.75 111 VAL A CA 1
ATOM 849 C C . VAL A 1 111 ? -13.406 11.195 5.548 1.00 98.75 111 VAL A C 1
ATOM 851 O O . VAL A 1 111 ? -14.465 11.188 6.170 1.00 98.75 111 VAL A O 1
ATOM 854 N N . ALA A 1 112 ? -12.649 12.293 5.465 1.00 98.62 112 ALA A N 1
ATOM 855 C CA . ALA A 1 112 ? -13.038 13.541 6.119 1.00 98.62 112 ALA A CA 1
ATOM 856 C C . ALA A 1 112 ? -14.377 14.075 5.584 1.00 98.62 112 ALA A C 1
ATOM 858 O O . ALA A 1 112 ? -15.246 14.469 6.359 1.00 98.62 112 ALA A O 1
ATOM 859 N N . ARG A 1 113 ? -14.567 14.043 4.260 1.00 98.50 113 ARG A N 1
ATOM 860 C CA . ARG A 1 113 ? -15.769 14.542 3.584 1.00 98.50 113 ARG A CA 1
ATOM 861 C C . ARG A 1 113 ? -17.009 13.694 3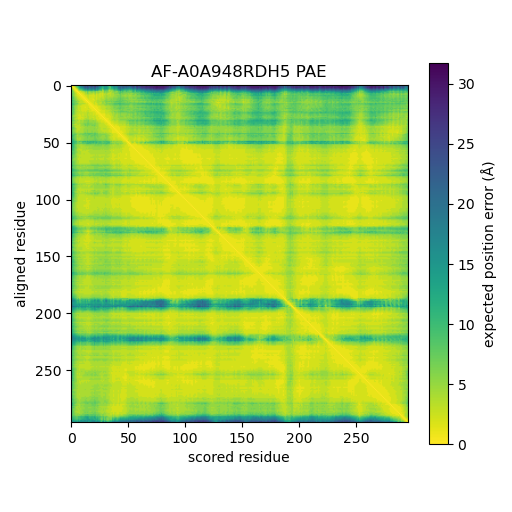.875 1.00 98.50 113 ARG A C 1
ATOM 863 O O . ARG A 1 113 ? -18.072 14.261 4.110 1.00 98.50 113 ARG A O 1
ATOM 870 N N . ARG A 1 114 ? -16.903 12.360 3.821 1.00 98.50 114 ARG A N 1
ATOM 871 C CA . ARG A 1 114 ? -18.047 11.442 3.989 1.00 98.50 114 ARG A CA 1
ATOM 872 C C . ARG A 1 114 ? -18.372 11.132 5.445 1.00 98.50 114 ARG A C 1
ATOM 874 O O . ARG A 1 114 ? -19.543 10.938 5.749 1.00 98.50 114 ARG A O 1
ATOM 881 N N . CYS A 1 115 ? -17.368 11.075 6.317 1.00 98.38 115 CYS A N 1
ATOM 882 C CA . CYS A 1 115 ? -17.540 10.661 7.712 1.00 98.38 115 CYS A CA 1
ATOM 883 C C . CYS A 1 115 ? -17.500 11.837 8.698 1.00 98.38 115 CYS A C 1
ATOM 885 O O . CYS A 1 115 ? -17.807 11.657 9.869 1.00 98.38 115 CYS A O 1
ATOM 887 N N . GLY A 1 116 ? -17.080 13.033 8.269 1.00 97.81 116 GLY A N 1
ATOM 888 C CA . GLY A 1 116 ? -17.007 14.221 9.126 1.00 97.81 116 GLY A CA 1
ATOM 889 C C . GLY A 1 116 ? -15.862 14.217 10.147 1.00 97.81 116 GLY A C 1
ATOM 890 O O . GLY A 1 116 ? -15.752 15.159 10.929 1.00 97.81 116 GLY A O 1
ATOM 891 N N . THR A 1 117 ? -14.993 13.199 10.149 1.00 97.50 117 THR A N 1
ATOM 892 C CA . THR A 1 117 ? -13.843 13.141 11.061 1.00 97.50 117 THR A CA 1
ATOM 893 C C . THR A 1 117 ? -12.631 13.885 10.509 1.00 97.50 117 THR A C 1
ATOM 895 O O . THR A 1 117 ? -12.214 13.706 9.367 1.00 97.50 117 THR A O 1
ATOM 898 N N . SER A 1 118 ? -12.008 14.702 11.357 1.00 96.12 118 SER A N 1
ATOM 899 C CA . SER A 1 118 ? -10.691 15.301 11.102 1.00 96.12 118 SER A CA 1
ATOM 900 C C . SER A 1 118 ? -9.561 14.551 11.815 1.00 96.12 118 SER A C 1
ATOM 902 O O . SER A 1 118 ? -8.378 14.885 11.669 1.00 96.12 118 SER A O 1
ATOM 904 N N . ASN A 1 119 ? -9.891 13.518 12.598 1.00 98.38 119 ASN A N 1
ATOM 905 C CA . ASN A 1 119 ? -8.923 12.758 13.373 1.00 98.38 119 ASN A CA 1
ATOM 906 C C . ASN A 1 119 ? -8.311 11.611 12.561 1.00 98.38 119 ASN A C 1
ATOM 908 O O . ASN A 1 119 ? -8.368 10.441 12.938 1.00 98.38 119 ASN A O 1
ATOM 912 N N . ILE A 1 120 ? -7.715 11.978 11.430 1.00 98.81 120 ILE A N 1
ATOM 913 C CA . ILE A 1 120 ? -7.135 11.054 10.461 1.00 98.81 120 ILE A CA 1
ATOM 914 C C . ILE A 1 120 ? -5.613 11.164 10.529 1.00 98.81 120 ILE A C 1
ATOM 916 O O . ILE A 1 120 ? -5.053 12.256 10.423 1.00 98.81 120 ILE A O 1
ATOM 920 N N . SER A 1 121 ? -4.942 10.032 10.707 1.00 98.81 121 SER A N 1
ATOM 921 C CA . SER A 1 121 ? -3.484 9.938 10.781 1.00 98.81 121 SER A CA 1
ATOM 922 C C . SER A 1 121 ? -2.939 9.030 9.684 1.00 98.81 121 SER A C 1
ATOM 924 O O . SER A 1 121 ? -3.599 8.074 9.282 1.00 98.81 121 SER A O 1
ATOM 926 N N . LEU A 1 122 ? -1.713 9.289 9.232 1.00 98.81 122 LEU A N 1
ATOM 927 C CA . LEU A 1 122 ? -0.972 8.390 8.346 1.00 98.81 122 LEU A CA 1
ATOM 928 C C . LEU A 1 122 ? 0.088 7.642 9.159 1.00 98.81 122 LEU A C 1
ATOM 930 O O . LEU A 1 122 ? 0.875 8.254 9.885 1.00 98.81 122 LEU A O 1
ATOM 934 N N . ARG A 1 123 ? 0.121 6.315 9.023 1.00 98.44 123 ARG A N 1
ATOM 935 C CA . ARG A 1 123 ? 1.139 5.444 9.623 1.00 98.44 123 ARG A CA 1
ATOM 936 C C . ARG A 1 123 ? 1.800 4.625 8.524 1.00 98.44 123 ARG A C 1
ATOM 938 O O . ARG A 1 123 ? 1.228 3.651 8.035 1.00 98.44 123 ARG A O 1
ATOM 945 N N . ALA A 1 124 ? 2.986 5.049 8.097 1.00 97.62 124 ALA A N 1
ATOM 946 C CA . ALA A 1 124 ? 3.712 4.419 7.000 1.00 97.62 124 ALA A CA 1
ATOM 947 C C . ALA A 1 124 ? 4.774 3.449 7.534 1.00 97.62 124 ALA A C 1
ATOM 949 O O . ALA A 1 124 ? 5.833 3.859 8.012 1.00 97.62 124 ALA A O 1
ATOM 950 N N . GLY A 1 125 ? 4.509 2.151 7.422 1.00 94.25 125 GLY A N 1
ATOM 951 C CA . GLY A 1 125 ? 5.410 1.110 7.898 1.00 94.25 125 GLY A CA 1
ATOM 952 C C . GLY A 1 125 ? 6.635 0.899 7.014 1.00 94.25 125 GLY A C 1
ATOM 953 O O . GLY A 1 125 ? 6.562 0.927 5.777 1.00 94.25 125 GLY A O 1
ATOM 954 N N . VAL A 1 126 ? 7.768 0.632 7.657 1.00 90.75 126 VAL A N 1
ATOM 955 C CA . VAL A 1 126 ? 9.054 0.382 7.000 1.00 90.75 126 VAL A CA 1
ATOM 956 C C . VAL A 1 126 ? 9.649 -0.975 7.365 1.00 90.75 126 VAL A C 1
ATOM 958 O O . VAL A 1 126 ? 9.228 -1.625 8.315 1.00 90.75 126 VAL A O 1
ATOM 961 N N . GLY A 1 127 ? 10.605 -1.437 6.555 1.00 85.00 127 GLY A N 1
ATOM 962 C CA . GLY A 1 127 ? 11.425 -2.604 6.875 1.00 85.00 127 GLY A CA 1
ATOM 963 C C . GLY A 1 127 ? 12.519 -2.268 7.898 1.00 85.00 127 GLY A C 1
ATOM 964 O O . GLY A 1 127 ? 12.272 -1.640 8.918 1.00 85.00 127 GLY A O 1
ATOM 965 N N . LEU A 1 128 ? 13.761 -2.678 7.620 1.00 85.44 128 LEU A N 1
ATOM 966 C CA . LEU A 1 128 ? 14.918 -2.358 8.482 1.00 85.44 128 LEU A CA 1
ATOM 967 C C . LEU A 1 128 ? 15.548 -0.986 8.184 1.00 85.44 128 LEU A C 1
ATOM 969 O O . LEU A 1 128 ? 16.510 -0.582 8.829 1.00 85.44 128 LEU A O 1
ATOM 973 N N . ARG A 1 129 ? 15.006 -0.250 7.209 1.00 85.06 129 ARG A N 1
ATOM 974 C CA . ARG A 1 129 ? 15.425 1.112 6.861 1.00 85.06 129 ARG A CA 1
ATOM 975 C C . ARG A 1 129 ? 14.579 2.135 7.614 1.00 85.06 129 ARG A C 1
ATOM 977 O O . ARG A 1 129 ? 13.810 2.863 7.007 1.00 85.06 129 ARG A O 1
ATOM 984 N N . PHE A 1 130 ? 14.693 2.157 8.939 1.00 86.75 130 PHE A N 1
ATOM 985 C CA . PHE A 1 130 ? 13.791 2.870 9.858 1.00 86.75 130 PHE A CA 1
ATOM 986 C C . PHE A 1 130 ? 13.423 4.323 9.491 1.00 86.75 130 PHE A C 1
ATOM 988 O O . PHE A 1 130 ? 12.309 4.741 9.780 1.00 86.75 130 PHE A O 1
ATOM 995 N N . ARG A 1 131 ? 14.293 5.076 8.807 1.00 86.94 131 ARG A N 1
ATOM 996 C CA . ARG A 1 131 ? 14.034 6.472 8.399 1.00 86.94 131 ARG A CA 1
ATOM 997 C C . ARG A 1 131 ? 13.376 6.634 7.028 1.00 86.94 131 ARG A C 1
ATOM 999 O O . ARG A 1 131 ? 12.939 7.725 6.682 1.00 86.94 131 ARG A O 1
ATOM 1006 N N . GLU A 1 132 ? 13.289 5.577 6.225 1.00 89.50 132 GLU A N 1
ATOM 1007 C CA . GLU A 1 132 ? 12.902 5.697 4.814 1.00 89.50 132 GLU A CA 1
ATOM 1008 C C . GLU A 1 132 ? 11.440 6.141 4.644 1.00 89.50 132 GLU A C 1
ATOM 1010 O O . GLU A 1 132 ? 11.145 6.946 3.762 1.00 89.50 132 GLU A O 1
ATOM 1015 N N . SER A 1 133 ? 10.528 5.696 5.518 1.00 92.44 133 SER A N 1
ATOM 1016 C CA . SER A 1 133 ? 9.146 6.203 5.535 1.00 92.44 133 SER A CA 1
ATOM 1017 C C . SER A 1 133 ? 9.078 7.703 5.830 1.00 92.44 133 SER A C 1
ATOM 1019 O O . SER A 1 133 ? 8.319 8.412 5.175 1.00 92.44 133 SER A O 1
ATOM 1021 N N . GLU A 1 134 ? 9.862 8.198 6.793 1.00 93.31 134 GLU A N 1
ATOM 1022 C CA . GLU A 1 134 ? 9.873 9.620 7.161 1.00 93.31 134 GLU A CA 1
ATOM 1023 C C . GLU A 1 134 ? 10.416 10.494 6.027 1.00 93.31 134 GLU A C 1
ATOM 1025 O O . GLU A 1 134 ? 9.866 11.558 5.747 1.00 93.31 134 GLU A O 1
ATOM 1030 N N . GLU A 1 135 ? 11.461 10.026 5.339 1.00 93.62 135 GLU A N 1
ATOM 1031 C CA . GLU A 1 135 ? 12.007 10.689 4.151 1.00 93.62 135 GLU A CA 1
ATOM 1032 C C . GLU A 1 135 ? 10.931 10.839 3.066 1.00 93.62 135 GLU A C 1
ATOM 1034 O O . GLU A 1 135 ? 10.780 11.916 2.488 1.00 93.62 135 GLU A O 1
ATOM 1039 N N . TYR A 1 136 ? 10.135 9.790 2.828 1.00 93.94 136 TYR A N 1
ATOM 1040 C CA . TYR A 1 136 ? 9.028 9.854 1.876 1.00 93.94 136 TYR A CA 1
ATOM 1041 C C . TYR A 1 136 ? 7.922 10.808 2.318 1.00 93.94 136 TYR A C 1
ATOM 1043 O O . TYR A 1 136 ? 7.520 11.661 1.526 1.00 93.94 136 TYR A O 1
ATOM 1051 N N . ILE A 1 137 ? 7.467 10.700 3.569 1.00 96.88 137 ILE A N 1
ATOM 1052 C CA . ILE A 1 137 ? 6.437 11.578 4.140 1.00 96.88 137 ILE A CA 1
ATOM 1053 C C . ILE A 1 137 ? 6.819 13.045 3.929 1.00 96.88 137 ILE A C 1
ATOM 1055 O O . ILE A 1 137 ? 6.019 13.793 3.370 1.00 96.88 137 ILE A O 1
ATOM 1059 N N . LYS A 1 138 ? 8.056 13.422 4.273 1.00 95.88 138 LYS A N 1
ATOM 1060 C CA . LYS A 1 138 ? 8.569 14.786 4.086 1.00 95.88 138 LYS A CA 1
ATOM 1061 C C . LYS A 1 138 ? 8.677 15.171 2.613 1.00 95.88 138 LYS A C 1
ATOM 1063 O O . LYS A 1 138 ? 8.236 16.247 2.224 1.00 95.88 138 LYS A O 1
ATOM 1068 N N . SER A 1 139 ? 9.219 14.292 1.764 1.00 94.06 139 SER A N 1
ATOM 1069 C CA . SER A 1 139 ? 9.388 14.589 0.331 1.00 94.06 139 SER A CA 1
ATOM 1070 C C . SER A 1 139 ? 8.062 14.874 -0.385 1.00 94.06 139 SER A C 1
ATOM 1072 O O . SER A 1 139 ? 8.010 15.724 -1.271 1.00 94.06 139 SER A O 1
ATOM 1074 N N . PHE A 1 140 ? 6.980 14.218 0.043 1.00 96.19 140 PHE A N 1
ATOM 1075 C CA . PHE A 1 140 ? 5.628 14.431 -0.472 1.00 96.19 140 PHE A CA 1
ATOM 1076 C C . PHE A 1 140 ? 4.799 15.398 0.378 1.00 96.19 140 PHE A C 1
ATOM 1078 O O . PHE A 1 140 ? 3.602 15.545 0.117 1.00 96.19 140 PHE A O 1
ATOM 1085 N N . LYS A 1 141 ? 5.392 16.056 1.382 1.00 97.75 141 LYS A N 1
ATOM 1086 C CA . LYS A 1 141 ? 4.708 16.986 2.294 1.00 97.75 141 LYS A CA 1
ATOM 1087 C C . LYS A 1 141 ? 3.455 16.390 2.945 1.00 97.75 141 LYS A C 1
ATOM 1089 O O . LYS A 1 141 ? 2.432 17.056 3.098 1.00 97.75 141 LYS A O 1
ATOM 1094 N N . LEU A 1 142 ? 3.483 15.092 3.242 1.00 98.44 142 LEU A N 1
ATOM 1095 C CA . LEU A 1 142 ? 2.360 14.396 3.872 1.00 98.44 142 LEU A CA 1
ATOM 1096 C C . LEU A 1 142 ? 2.264 14.734 5.362 1.00 98.44 142 LEU A C 1
ATOM 1098 O O . LEU A 1 142 ? 1.176 14.712 5.917 1.00 98.44 142 LEU A O 1
ATOM 1102 N N . ASP A 1 143 ? 3.370 15.098 5.998 1.00 97.81 143 ASP A N 1
ATOM 1103 C CA . ASP A 1 143 ? 3.390 15.702 7.329 1.00 97.81 143 ASP A CA 1
ATOM 1104 C C . ASP A 1 143 ? 2.602 17.015 7.367 1.00 97.81 143 ASP A C 1
ATOM 1106 O O . ASP A 1 143 ? 1.707 17.152 8.199 1.00 97.81 143 ASP A O 1
ATOM 1110 N N . GLU A 1 144 ? 2.852 17.929 6.427 1.00 98.25 144 GLU A N 1
ATOM 1111 C CA . GLU A 1 144 ? 2.081 19.171 6.292 1.00 98.25 144 GLU A CA 1
ATOM 1112 C C . GLU A 1 144 ? 0.604 18.871 5.973 1.00 98.25 144 GLU A C 1
ATOM 1114 O O . GLU A 1 144 ? -0.299 19.382 6.636 1.00 98.25 144 GLU A O 1
ATOM 1119 N N . TYR A 1 145 ? 0.347 17.982 5.005 1.00 98.50 145 TYR A N 1
ATOM 1120 C CA . TYR A 1 145 ? -1.009 17.647 4.547 1.00 98.50 145 TYR A CA 1
ATOM 1121 C C . TYR A 1 145 ? -1.890 17.022 5.638 1.00 98.50 145 TYR A C 1
ATOM 1123 O O . TYR A 1 145 ? -3.091 17.280 5.710 1.00 98.50 145 TYR A O 1
ATOM 1131 N N . PHE A 1 146 ? -1.295 16.192 6.498 1.00 98.50 146 PHE A N 1
ATOM 1132 C CA . PHE A 1 146 ? -1.977 15.552 7.623 1.00 98.50 146 PHE A CA 1
ATOM 1133 C C . PHE A 1 146 ? -1.911 16.392 8.910 1.00 98.50 146 PHE A C 1
ATOM 1135 O O . PHE A 1 146 ? -2.283 15.897 9.973 1.00 98.50 146 PHE A O 1
ATOM 1142 N N . GLY A 1 147 ? -1.434 17.642 8.856 1.00 97.12 147 GLY A N 1
ATOM 1143 C CA . GLY A 1 147 ? -1.360 18.525 10.024 1.00 97.12 147 GLY A CA 1
ATOM 1144 C C . GLY A 1 147 ? -0.487 17.957 11.147 1.00 97.12 147 GLY A C 1
ATOM 1145 O O . GLY A 1 147 ? -0.887 17.956 12.308 1.00 97.12 147 GLY A O 1
ATOM 1146 N N . GLY A 1 148 ? 0.665 17.385 10.793 1.00 97.12 148 GLY A N 1
ATOM 1147 C CA . GLY A 1 148 ? 1.594 16.738 11.722 1.00 97.12 148 GLY A CA 1
ATOM 1148 C C . GLY A 1 148 ? 1.199 15.318 12.141 1.00 97.12 148 GLY A C 1
ATOM 1149 O O . GLY A 1 148 ? 1.912 14.697 12.923 1.00 97.12 148 GLY A O 1
ATOM 1150 N N . LYS A 1 149 ? 0.092 14.763 11.623 1.00 97.94 149 LYS A N 1
ATOM 1151 C CA . LYS A 1 149 ? -0.379 13.406 11.959 1.00 97.94 149 LYS A CA 1
ATOM 1152 C C . LYS A 1 149 ? 0.135 12.306 11.021 1.00 97.94 149 LYS A C 1
ATOM 1154 O O . LYS A 1 149 ? -0.365 11.180 11.087 1.00 97.94 149 LYS A O 1
ATOM 1159 N N . ALA A 1 150 ? 1.117 12.588 10.165 1.00 98.44 150 ALA A N 1
ATOM 1160 C CA . ALA A 1 150 ? 1.793 11.578 9.351 1.00 98.44 150 ALA A CA 1
ATOM 1161 C C . ALA A 1 150 ? 3.120 11.156 9.983 1.00 98.44 150 ALA A C 1
ATOM 1163 O O . ALA A 1 150 ? 3.980 11.990 10.243 1.00 98.44 150 ALA A O 1
ATOM 1164 N N . GLU A 1 151 ? 3.292 9.853 10.193 1.00 96.88 151 GLU A N 1
ATOM 1165 C CA . GLU A 1 151 ? 4.458 9.303 10.882 1.00 96.88 151 GLU A CA 1
ATOM 1166 C C . GLU A 1 151 ? 4.932 7.998 10.226 1.00 96.88 151 GLU A C 1
ATOM 1168 O O . GLU A 1 151 ? 4.122 7.178 9.771 1.00 96.88 151 GLU A O 1
ATOM 1173 N N . GLY A 1 152 ? 6.252 7.801 10.183 1.00 96.88 152 GLY A N 1
ATOM 1174 C CA . GLY A 1 152 ? 6.848 6.502 9.894 1.00 96.88 152 GLY A CA 1
ATOM 1175 C C . GLY A 1 152 ? 6.752 5.587 11.114 1.00 96.88 152 GLY A C 1
ATOM 1176 O O . GLY A 1 152 ? 6.945 6.036 12.237 1.00 96.88 152 GLY A O 1
ATOM 1177 N N . ILE A 1 153 ? 6.456 4.306 10.903 1.00 97.25 153 ILE A N 1
ATOM 1178 C CA . ILE A 1 153 ? 6.490 3.296 11.971 1.00 97.25 153 ILE A CA 1
ATOM 1179 C C . ILE A 1 153 ? 7.453 2.173 11.595 1.00 97.25 153 ILE A C 1
ATOM 1181 O O . ILE A 1 153 ? 7.570 1.810 10.419 1.00 97.25 153 ILE A O 1
ATOM 1185 N N . ALA A 1 154 ? 8.150 1.628 12.584 1.00 95.62 154 ALA A N 1
ATOM 1186 C CA . ALA A 1 154 ? 9.220 0.658 12.402 1.00 95.62 154 ALA A CA 1
ATOM 1187 C C . ALA A 1 154 ? 8.984 -0.604 13.245 1.00 95.62 154 ALA A C 1
ATOM 1189 O O . ALA A 1 154 ? 8.366 -0.536 14.303 1.00 95.62 154 ALA A O 1
ATOM 1190 N N . PRO A 1 155 ? 9.530 -1.765 12.843 1.00 95.44 155 PRO A N 1
ATOM 1191 C CA . PRO A 1 155 ? 9.356 -3.014 13.588 1.00 95.44 155 PRO A CA 1
ATOM 1192 C C . PRO A 1 155 ? 10.000 -2.997 14.986 1.00 95.44 155 PRO A C 1
ATOM 1194 O O . PRO A 1 155 ? 9.730 -3.886 15.783 1.00 95.44 155 PRO A O 1
ATOM 1197 N N . MET A 1 156 ? 10.844 -2.006 15.288 1.00 95.31 156 MET A N 1
ATOM 1198 C CA . MET A 1 156 ? 11.423 -1.799 16.622 1.00 95.31 156 MET A CA 1
ATOM 1199 C C . MET A 1 156 ? 10.531 -0.955 17.546 1.00 95.31 156 MET A C 1
ATOM 1201 O O . MET A 1 156 ? 10.878 -0.759 18.709 1.00 95.31 156 MET A O 1
ATOM 1205 N N . ASP A 1 157 ? 9.418 -0.417 17.040 1.00 96.31 157 ASP A N 1
ATOM 1206 C CA . ASP A 1 157 ? 8.472 0.347 17.849 1.00 96.31 157 ASP A CA 1
ATOM 1207 C C . ASP A 1 157 ? 7.753 -0.546 18.867 1.00 96.31 157 ASP A C 1
ATOM 1209 O O . ASP A 1 157 ? 7.672 -1.768 18.727 1.00 96.31 157 ASP A O 1
ATOM 1213 N N . ARG A 1 158 ? 7.164 0.093 19.885 1.00 97.69 158 ARG A N 1
ATOM 1214 C CA . ARG A 1 158 ? 6.389 -0.589 20.926 1.00 97.69 158 ARG A CA 1
ATOM 1215 C C . ARG A 1 158 ? 5.306 -1.488 20.321 1.00 97.69 158 ARG A C 1
ATOM 1217 O O . ARG A 1 158 ? 4.451 -1.026 19.561 1.00 97.69 158 ARG A O 1
ATOM 1224 N N . GLY A 1 159 ? 5.327 -2.754 20.728 1.00 98.06 159 GLY A N 1
ATOM 1225 C CA . GLY A 1 159 ? 4.340 -3.752 20.341 1.00 98.06 159 GLY A CA 1
ATOM 1226 C C . GLY A 1 159 ? 3.033 -3.681 21.131 1.00 98.06 159 GLY A C 1
ATOM 1227 O O . GLY A 1 159 ? 2.987 -3.177 22.255 1.00 98.06 159 GLY A O 1
ATOM 1228 N N . ILE A 1 160 ? 1.979 -4.236 20.540 1.00 98.50 160 ILE A N 1
ATOM 1229 C CA . ILE A 1 160 ? 0.716 -4.599 21.188 1.00 98.50 160 ILE A CA 1
ATOM 1230 C C . ILE A 1 160 ? 0.415 -6.072 20.863 1.00 98.50 160 ILE A C 1
ATOM 1232 O O . ILE A 1 160 ? 0.593 -6.462 19.703 1.00 98.50 160 ILE A O 1
ATOM 1236 N N . PRO A 1 161 ? 0.019 -6.900 21.848 1.00 98.38 161 PRO A N 1
ATOM 1237 C CA . PRO A 1 161 ? -0.340 -8.287 21.583 1.00 98.38 161 PRO A CA 1
ATOM 1238 C C . PRO A 1 161 ? -1.603 -8.365 20.721 1.00 98.38 161 PRO A C 1
ATOM 1240 O O . PRO A 1 161 ? -2.536 -7.577 20.878 1.00 98.38 161 PRO A O 1
ATOM 1243 N N . ILE A 1 162 ? -1.610 -9.331 19.814 1.00 98.62 162 ILE A N 1
ATOM 1244 C CA . ILE A 1 162 ? -2.718 -9.715 18.951 1.00 98.62 162 ILE A CA 1
ATOM 1245 C C . ILE A 1 162 ? -2.886 -11.219 19.143 1.00 98.62 162 ILE A C 1
ATOM 1247 O O . ILE A 1 162 ? -2.021 -12.002 18.743 1.00 98.62 162 ILE A O 1
ATOM 1251 N N . GLU A 1 163 ? -3.985 -11.612 19.777 1.00 98.38 163 GLU A N 1
ATOM 1252 C CA . GLU A 1 163 ? -4.339 -13.020 19.934 1.00 98.38 163 GLU A CA 1
ATOM 1253 C C . GLU A 1 163 ? -4.774 -13.595 18.585 1.00 98.38 163 GLU A C 1
ATOM 1255 O O . GLU A 1 163 ? -5.589 -13.003 17.873 1.00 98.38 163 GLU A O 1
ATOM 1260 N N . THR A 1 164 ? -4.192 -14.735 18.214 1.00 97.31 164 THR A N 1
ATOM 1261 C CA . THR A 1 164 ? -4.484 -15.431 16.957 1.00 97.31 164 THR A CA 1
ATOM 1262 C C . THR A 1 164 ? -4.601 -16.933 17.193 1.00 97.31 164 THR A C 1
ATOM 1264 O O . THR A 1 164 ? -4.144 -17.450 18.211 1.00 97.31 164 THR A O 1
ATOM 1267 N N . GLU A 1 165 ? -5.124 -17.655 16.203 1.00 94.38 165 GLU A N 1
ATOM 1268 C CA . GLU A 1 165 ? -5.266 -19.120 16.233 1.00 94.38 165 GLU A CA 1
ATOM 1269 C C . GLU A 1 165 ? -3.942 -19.887 16.418 1.00 94.38 165 GLU A C 1
ATOM 1271 O O . GLU A 1 165 ? -3.947 -21.066 16.764 1.00 94.38 165 GLU A O 1
ATOM 1276 N N . ILE A 1 166 ? -2.794 -19.243 16.178 1.00 93.25 166 ILE A N 1
ATOM 1277 C CA . ILE A 1 166 ? -1.462 -19.855 16.326 1.00 93.25 166 ILE A CA 1
ATOM 1278 C C . ILE A 1 166 ? -0.679 -19.303 17.528 1.00 93.25 166 ILE A C 1
ATOM 1280 O O . ILE A 1 166 ? 0.526 -19.531 17.634 1.00 93.25 166 ILE A O 1
ATOM 1284 N N . GLY A 1 167 ? -1.360 -18.583 18.423 1.00 94.94 167 GLY A N 1
ATOM 1285 C CA . GLY A 1 167 ? -0.789 -17.922 19.595 1.00 94.94 167 GLY A CA 1
ATOM 1286 C C . GLY A 1 167 ? -0.667 -16.406 19.439 1.00 94.94 167 GLY A C 1
ATOM 1287 O O . GLY A 1 167 ? -1.049 -15.823 18.420 1.00 94.94 167 GLY A O 1
ATOM 1288 N N . THR A 1 168 ? -0.132 -15.754 20.469 1.00 97.62 168 THR A N 1
ATOM 1289 C CA . THR A 1 168 ? 0.042 -14.300 20.493 1.00 97.62 168 THR A CA 1
ATOM 1290 C C . THR A 1 168 ? 1.127 -13.859 19.512 1.00 97.62 168 THR A C 1
ATOM 1292 O O . THR A 1 168 ? 2.285 -14.274 19.596 1.00 97.62 168 THR A O 1
ATOM 1295 N N . LEU A 1 169 ? 0.757 -12.960 18.606 1.00 97.56 169 LEU A N 1
ATOM 1296 C CA . LEU A 1 169 ? 1.672 -12.220 17.741 1.00 97.56 169 LEU A CA 1
ATOM 1297 C C . LEU A 1 169 ? 1.638 -10.739 18.121 1.00 97.56 169 LEU A C 1
ATOM 1299 O O . LEU A 1 169 ? 0.758 -10.293 18.848 1.00 97.56 169 LEU A O 1
ATOM 1303 N N . TYR A 1 170 ? 2.597 -9.956 17.643 1.00 98.31 170 TYR A N 1
ATOM 1304 C CA . TYR A 1 170 ? 2.743 -8.555 18.036 1.00 98.31 170 TYR A CA 1
ATOM 1305 C C . TYR A 1 170 ? 2.625 -7.605 16.846 1.00 98.31 170 TYR A C 1
ATOM 1307 O O . TYR A 1 170 ? 3.394 -7.667 15.878 1.00 98.31 170 TYR A O 1
ATOM 1315 N N . GLY A 1 171 ? 1.652 -6.702 16.948 1.00 98.31 171 GLY A N 1
ATOM 1316 C CA . GLY A 1 171 ? 1.468 -5.557 16.065 1.00 98.31 171 GLY A CA 1
ATOM 1317 C C . GLY A 1 171 ? 2.212 -4.324 16.575 1.00 98.31 171 GLY A C 1
ATOM 1318 O O . GLY A 1 171 ? 2.468 -4.207 17.768 1.00 98.31 171 GLY A O 1
ATOM 1319 N N . ILE A 1 172 ? 2.521 -3.358 15.711 1.00 98.50 172 ILE A N 1
ATOM 1320 C CA . ILE A 1 172 ? 3.055 -2.058 16.143 1.00 98.50 172 ILE A CA 1
ATOM 1321 C C . ILE A 1 172 ? 1.914 -1.239 16.752 1.00 98.50 172 ILE A C 1
ATOM 1323 O O . ILE A 1 172 ? 0.930 -0.944 16.072 1.00 98.50 172 ILE A O 1
ATOM 1327 N N . GLN A 1 173 ? 2.055 -0.805 18.007 1.00 98.50 173 GLN A N 1
ATOM 1328 C CA . GLN A 1 173 ? 1.001 -0.100 18.748 1.00 98.50 173 GLN A CA 1
ATOM 1329 C C . GLN A 1 173 ? 0.444 1.107 17.975 1.00 98.50 173 GLN A C 1
ATOM 1331 O O . GLN A 1 173 ? -0.768 1.306 17.924 1.00 98.50 173 GLN A O 1
ATOM 1336 N N . LYS A 1 174 ? 1.313 1.888 17.322 1.00 98.25 174 LYS A N 1
ATOM 1337 C CA . LYS A 1 174 ? 0.923 3.071 16.536 1.00 98.25 174 LYS A CA 1
ATOM 1338 C C . LYS A 1 174 ? 0.071 2.745 15.305 1.00 98.25 174 LYS A C 1
ATOM 1340 O O . LYS A 1 174 ? -0.707 3.598 14.891 1.00 98.25 174 LYS A O 1
ATOM 1345 N N . ALA A 1 175 ? 0.193 1.551 14.718 1.00 98.38 175 ALA A N 1
ATOM 1346 C CA . ALA A 1 175 ? -0.663 1.134 13.604 1.00 98.38 175 ALA A CA 1
ATOM 1347 C C . ALA A 1 175 ? -2.111 0.925 14.077 1.00 98.38 175 ALA A C 1
ATOM 1349 O O . ALA A 1 175 ? -3.055 1.336 13.407 1.00 98.38 175 ALA A O 1
ATOM 1350 N N . TYR A 1 176 ? -2.287 0.375 15.278 1.00 98.62 176 TYR A N 1
ATOM 1351 C CA . TYR A 1 176 ? -3.594 -0.020 15.813 1.00 98.62 176 TYR A CA 1
ATOM 1352 C C . TYR A 1 176 ? -4.160 0.946 16.867 1.00 98.62 176 TYR A C 1
ATOM 1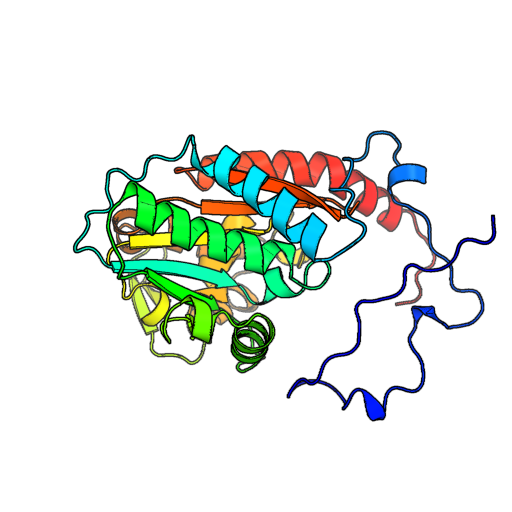354 O O . TYR A 1 176 ? -5.158 0.636 17.519 1.00 98.62 176 TYR A O 1
ATOM 1362 N N . SER A 1 177 ? -3.536 2.118 17.038 1.00 98.25 177 SER A N 1
ATOM 1363 C CA . SER A 1 177 ? -3.901 3.106 18.062 1.00 98.25 177 SER A CA 1
ATOM 1364 C C . SER A 1 177 ? -5.207 3.847 17.773 1.00 98.25 177 SER A C 1
ATOM 1366 O O . SER A 1 177 ? -5.818 4.379 18.694 1.00 98.25 177 SER A O 1
ATOM 1368 N N . ALA A 1 178 ? -5.613 3.924 16.505 1.00 98.56 178 ALA A N 1
ATOM 1369 C CA . ALA A 1 178 ? -6.889 4.508 16.118 1.00 98.56 178 ALA A CA 1
ATOM 1370 C C . ALA A 1 178 ? -8.047 3.528 16.356 1.00 98.56 178 ALA A C 1
ATOM 1372 O O . ALA A 1 178 ? -7.855 2.309 16.475 1.00 98.56 178 ALA A O 1
ATOM 1373 N N . ARG A 1 179 ? -9.267 4.067 16.396 1.00 98.62 179 ARG A N 1
ATOM 1374 C CA . ARG A 1 179 ? -10.482 3.252 16.413 1.00 98.62 179 ARG A CA 1
ATOM 1375 C C . ARG A 1 179 ? -10.589 2.438 15.130 1.00 98.62 179 ARG A C 1
ATOM 1377 O O . ARG A 1 179 ? -10.791 1.231 15.203 1.00 98.62 179 ARG A O 1
ATOM 1384 N N . TRP A 1 180 ? -10.383 3.098 13.996 1.00 98.88 180 TRP A N 1
ATOM 1385 C CA . TRP A 1 180 ? -10.518 2.512 12.672 1.00 98.88 180 TRP A CA 1
ATOM 1386 C C . TRP A 1 180 ? -9.190 2.483 11.920 1.00 98.88 180 TRP A C 1
ATOM 1388 O O . TRP A 1 180 ? -8.355 3.378 12.072 1.00 98.88 180 TRP A O 1
ATOM 1398 N N . ILE A 1 181 ? -9.013 1.474 11.070 1.00 98.81 181 ILE A N 1
ATOM 1399 C CA . ILE A 1 181 ? -7.873 1.360 10.162 1.00 98.81 181 ILE A CA 1
ATOM 1400 C C . ILE A 1 181 ? -8.349 1.227 8.713 1.00 98.81 181 ILE A C 1
ATOM 1402 O O . ILE A 1 181 ? -9.282 0.481 8.410 1.00 98.81 181 ILE A O 1
ATOM 1406 N N . ILE A 1 182 ? -7.668 1.934 7.813 1.00 98.88 182 ILE A N 1
ATOM 1407 C CA . ILE A 1 182 ? -7.804 1.786 6.361 1.00 98.88 182 ILE A CA 1
ATOM 1408 C C . ILE A 1 182 ? -6.467 1.302 5.819 1.00 98.88 182 ILE A C 1
ATOM 1410 O O . ILE A 1 182 ? -5.432 1.936 6.035 1.00 98.88 182 ILE A O 1
ATOM 1414 N N . HIS A 1 183 ? -6.478 0.177 5.113 1.00 98.69 183 HIS A N 1
ATOM 1415 C CA . HIS A 1 183 ? -5.270 -0.413 4.555 1.00 98.69 183 HIS A CA 1
ATOM 1416 C C . HIS A 1 183 ? -4.965 0.161 3.164 1.00 98.69 183 HIS A C 1
ATOM 1418 O O . HIS A 1 183 ? -5.567 -0.245 2.175 1.00 98.69 183 HIS A O 1
ATOM 1424 N N . ALA A 1 184 ? -4.016 1.092 3.067 1.00 98.38 184 ALA A N 1
ATOM 1425 C CA . ALA A 1 184 ? -3.575 1.672 1.802 1.00 98.38 184 ALA A CA 1
ATOM 1426 C C . ALA A 1 184 ? -2.299 0.973 1.308 1.00 98.38 184 ALA A C 1
ATOM 1428 O O . ALA A 1 184 ? -1.228 1.129 1.900 1.00 98.38 184 ALA A O 1
ATOM 1429 N N . HIS A 1 185 ? -2.348 0.228 0.203 1.00 95.62 185 HIS A N 1
ATOM 1430 C CA . HIS A 1 185 ? -1.165 -0.492 -0.289 1.00 95.62 185 HIS A CA 1
ATOM 1431 C C . HIS A 1 185 ? -1.103 -0.608 -1.814 1.00 95.62 185 HIS A C 1
ATOM 1433 O O . HIS A 1 185 ? -1.672 0.206 -2.529 1.00 95.62 185 HIS A O 1
ATOM 1439 N N . ASN A 1 186 ? -0.311 -1.547 -2.322 1.00 93.75 186 ASN A N 1
ATOM 1440 C CA . ASN A 1 186 ? -0.177 -1.868 -3.735 1.00 93.75 186 ASN A CA 1
ATOM 1441 C C . ASN A 1 186 ? -0.052 -3.387 -3.894 1.00 93.75 186 ASN A C 1
ATOM 1443 O O . ASN A 1 186 ? 0.321 -4.086 -2.952 1.00 93.75 186 ASN A O 1
ATOM 1447 N N . ASN A 1 187 ? -0.330 -3.892 -5.092 1.00 91.06 187 ASN A N 1
ATOM 1448 C CA . ASN A 1 187 ? -0.222 -5.318 -5.412 1.00 91.06 187 ASN A CA 1
ATOM 1449 C C . ASN A 1 187 ? 1.112 -5.706 -6.076 1.00 91.06 187 ASN A C 1
ATOM 1451 O O . ASN A 1 187 ? 1.199 -6.800 -6.635 1.00 91.06 187 ASN A O 1
ATOM 1455 N N . ASP A 1 188 ? 2.135 -4.843 -6.033 1.00 85.31 188 ASP A N 1
ATOM 1456 C CA . ASP A 1 188 ? 3.436 -5.113 -6.653 1.00 85.31 188 ASP A CA 1
ATOM 1457 C C . ASP A 1 188 ? 4.041 -6.436 -6.150 1.00 85.31 188 ASP A C 1
ATOM 1459 O O . ASP A 1 188 ? 4.068 -6.739 -4.944 1.00 85.31 188 ASP A O 1
ATOM 1463 N N . ILE A 1 189 ? 4.555 -7.224 -7.094 1.00 75.12 189 ILE A N 1
ATOM 1464 C CA . ILE A 1 189 ? 4.993 -8.605 -6.884 1.00 75.12 189 ILE A CA 1
ATOM 1465 C C . ILE A 1 189 ? 6.461 -8.698 -6.449 1.00 75.12 189 ILE A C 1
ATOM 1467 O O . ILE A 1 189 ? 7.304 -9.309 -7.104 1.00 75.12 189 ILE A O 1
ATOM 1471 N N . ARG A 1 190 ? 6.786 -8.133 -5.288 1.00 69.38 190 ARG A N 1
ATOM 1472 C CA . ARG A 1 190 ? 8.089 -8.377 -4.647 1.00 69.38 190 ARG A CA 1
ATOM 1473 C C . ARG A 1 190 ? 8.067 -9.606 -3.751 1.00 69.38 190 ARG A C 1
ATOM 1475 O O . ARG A 1 190 ? 7.048 -9.912 -3.132 1.00 69.38 190 ARG A O 1
ATOM 1482 N N . GLU A 1 191 ? 9.224 -10.258 -3.644 1.00 60.41 191 GLU A N 1
ATOM 1483 C CA . GLU A 1 191 ? 9.435 -11.469 -2.835 1.00 60.41 191 GLU A CA 1
ATOM 1484 C C . GLU A 1 191 ? 8.565 -12.659 -3.282 1.00 60.41 191 GLU A C 1
ATOM 1486 O O . GLU A 1 191 ? 7.938 -13.345 -2.475 1.00 60.41 191 GLU A O 1
ATOM 1491 N N . LEU A 1 192 ? 8.553 -12.935 -4.595 1.00 63.75 192 LEU A N 1
ATOM 1492 C CA . LEU A 1 192 ? 7.866 -14.096 -5.187 1.00 63.75 192 LEU A CA 1
ATOM 1493 C C . LEU A 1 192 ? 8.198 -15.425 -4.480 1.00 63.75 192 LEU A C 1
ATOM 1495 O O . LEU A 1 192 ? 7.341 -16.305 -4.403 1.00 63.75 192 LEU A O 1
ATOM 1499 N N . HIS A 1 193 ? 9.412 -15.549 -3.936 1.00 58.28 193 HIS A N 1
ATOM 1500 C CA . HIS A 1 193 ? 9.891 -16.735 -3.226 1.00 58.28 193 HIS A CA 1
ATOM 1501 C C . HIS A 1 193 ? 9.168 -17.003 -1.893 1.00 58.28 193 HIS A C 1
ATOM 1503 O O . HIS A 1 193 ? 9.061 -18.168 -1.516 1.00 58.28 193 HIS A O 1
ATOM 1509 N N . TYR A 1 194 ? 8.632 -15.975 -1.218 1.00 57.88 194 TYR A N 1
ATOM 1510 C CA . TYR A 1 194 ? 7.881 -16.142 0.035 1.00 57.88 194 TYR A CA 1
ATOM 1511 C C . TYR A 1 194 ? 6.376 -16.311 -0.192 1.00 57.88 194 TYR A C 1
ATOM 1513 O O . TYR A 1 194 ? 5.757 -17.155 0.444 1.00 57.88 194 TYR A O 1
ATOM 1521 N N . HIS A 1 195 ? 5.765 -15.552 -1.108 1.00 64.56 195 HIS A N 1
ATOM 1522 C CA . HIS A 1 195 ? 4.293 -15.511 -1.189 1.00 64.56 195 HIS A CA 1
ATOM 1523 C C . HIS A 1 195 ? 3.690 -16.401 -2.272 1.00 64.56 195 HIS A C 1
ATOM 1525 O O . HIS A 1 195 ? 2.496 -16.673 -2.231 1.00 64.56 195 HIS A O 1
ATOM 1531 N N . ARG A 1 196 ? 4.468 -16.828 -3.282 1.00 72.38 196 ARG A N 1
ATOM 1532 C CA . ARG A 1 196 ? 3.947 -17.559 -4.460 1.00 72.38 196 ARG A CA 1
ATOM 1533 C C . ARG A 1 196 ? 2.681 -16.917 -5.068 1.00 72.38 196 ARG A C 1
ATOM 1535 O O . ARG A 1 196 ? 1.844 -17.611 -5.628 1.00 72.38 196 ARG A O 1
ATOM 1542 N N . GLN A 1 197 ? 2.571 -15.589 -4.958 1.00 75.81 197 GLN A N 1
ATOM 1543 C CA . GLN A 1 197 ? 1.431 -14.757 -5.378 1.00 75.81 197 GLN A CA 1
ATOM 1544 C C . GLN A 1 197 ? 0.115 -14.926 -4.586 1.00 75.81 197 GLN A C 1
ATOM 1546 O O . GLN A 1 197 ? -0.903 -14.364 -4.987 1.00 75.81 197 GLN A O 1
ATOM 1551 N N . ILE A 1 198 ? 0.132 -15.637 -3.458 1.00 78.88 198 ILE A N 1
ATOM 1552 C CA . ILE A 1 198 ? -1.027 -15.844 -2.578 1.00 78.88 198 ILE A CA 1
ATOM 1553 C C . ILE A 1 198 ? -0.896 -14.949 -1.344 1.00 78.88 198 ILE A C 1
ATOM 1555 O O . ILE A 1 198 ? 0.194 -14.832 -0.781 1.00 78.88 198 ILE A O 1
ATOM 1559 N N . GLY A 1 199 ? -2.000 -14.345 -0.900 1.00 85.19 199 GLY A N 1
ATOM 1560 C CA . GLY A 1 199 ? -2.050 -13.620 0.367 1.00 85.19 199 GLY A CA 1
ATOM 1561 C C . GLY A 1 199 ? -1.182 -12.365 0.386 1.00 85.19 199 GLY A C 1
ATOM 1562 O O . GLY A 1 199 ? -0.701 -11.938 1.439 1.00 85.19 199 GLY A O 1
ATOM 1563 N N . ARG A 1 200 ? -0.914 -11.795 -0.791 1.00 87.00 200 ARG A N 1
ATOM 1564 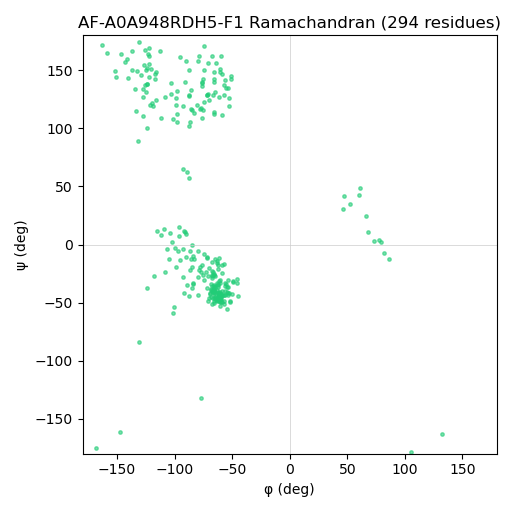C CA . ARG A 1 200 ? 0.041 -10.700 -0.948 1.00 87.00 200 ARG A CA 1
ATOM 1565 C C . ARG A 1 200 ? -0.455 -9.444 -0.250 1.00 87.00 200 ARG A C 1
ATOM 1567 O O . ARG A 1 200 ? 0.358 -8.747 0.358 1.00 87.00 200 ARG A O 1
ATOM 1574 N N . LEU A 1 201 ? -1.754 -9.170 -0.322 1.00 92.62 201 LEU A N 1
ATOM 1575 C CA . LEU A 1 201 ? -2.319 -7.972 0.287 1.00 92.62 201 LEU A CA 1
ATOM 1576 C C . LEU A 1 201 ? -2.319 -8.046 1.819 1.00 92.62 201 LEU A C 1
ATOM 1578 O O . LEU A 1 201 ? -2.296 -7.011 2.473 1.00 92.62 201 LEU A O 1
ATOM 1582 N N . PHE A 1 202 ? -2.228 -9.244 2.407 1.00 93.62 202 PHE A N 1
ATOM 1583 C CA . PHE A 1 202 ? -2.089 -9.391 3.858 1.00 93.62 202 PHE A CA 1
ATOM 1584 C C . PHE A 1 202 ? -0.671 -9.131 4.356 1.00 93.62 202 PHE A C 1
ATOM 1586 O O . PHE A 1 202 ? -0.486 -8.821 5.529 1.00 93.62 202 PHE A O 1
ATOM 1593 N N . LYS A 1 203 ? 0.353 -9.250 3.501 1.00 90.88 203 LYS A N 1
ATOM 1594 C CA . LYS A 1 203 ? 1.762 -9.180 3.922 1.00 90.88 203 LYS A CA 1
ATOM 1595 C C . LYS A 1 203 ? 2.069 -8.034 4.903 1.00 90.88 203 LYS A C 1
ATOM 1597 O O . LYS A 1 203 ? 2.780 -8.289 5.876 1.00 90.88 203 LYS A O 1
ATOM 1602 N N . PRO A 1 204 ? 1.577 -6.797 4.704 1.00 93.75 204 PRO A N 1
ATOM 1603 C CA . PRO A 1 204 ? 1.834 -5.693 5.625 1.00 93.75 204 PRO A CA 1
ATOM 1604 C C . PRO A 1 204 ? 1.472 -5.987 7.085 1.00 93.75 204 PRO A C 1
ATOM 1606 O O . PRO A 1 204 ? 2.185 -5.511 7.963 1.00 93.75 204 PRO A O 1
ATOM 1609 N N . PHE A 1 205 ? 0.465 -6.822 7.354 1.00 95.94 205 PHE A N 1
ATOM 1610 C CA . PHE A 1 205 ? 0.050 -7.194 8.710 1.00 95.94 205 PHE A CA 1
ATOM 1611 C C . PHE A 1 205 ? 1.102 -8.000 9.483 1.00 95.94 205 PHE A C 1
ATOM 1613 O O . PHE A 1 205 ? 1.134 -7.898 10.701 1.00 95.94 205 PHE A O 1
ATOM 1620 N N . ALA A 1 206 ? 2.001 -8.724 8.806 1.00 94.00 206 ALA A N 1
ATOM 1621 C CA . ALA A 1 206 ? 3.156 -9.393 9.426 1.00 94.00 206 ALA A CA 1
ATOM 1622 C C . ALA A 1 206 ? 4.481 -8.636 9.215 1.00 94.00 206 ALA A C 1
ATOM 1624 O O . ALA A 1 206 ? 5.546 -9.110 9.604 1.00 94.00 206 ALA A O 1
ATOM 1625 N N . MET A 1 207 ? 4.427 -7.478 8.550 1.00 92.00 207 MET A N 1
ATOM 1626 C CA . MET A 1 207 ? 5.605 -6.750 8.084 1.00 92.00 207 MET A CA 1
ATOM 1627 C C . MET A 1 207 ? 5.541 -5.279 8.483 1.00 92.00 207 MET A C 1
ATOM 1629 O O . MET A 1 207 ? 6.119 -4.882 9.483 1.00 92.00 207 MET A O 1
ATOM 1633 N N . SER A 1 208 ? 4.847 -4.454 7.699 1.00 93.62 208 SER A N 1
ATOM 1634 C CA . SER A 1 208 ? 4.779 -3.004 7.902 1.00 93.62 208 SER A CA 1
ATOM 1635 C C . SER A 1 208 ? 4.046 -2.598 9.184 1.00 93.62 208 SER A C 1
ATOM 1637 O O . SER A 1 208 ? 4.281 -1.498 9.671 1.00 93.62 208 SER A O 1
ATOM 1639 N N . TYR A 1 209 ? 3.169 -3.452 9.716 1.00 97.25 209 TYR A N 1
ATOM 1640 C CA . TYR A 1 209 ? 2.342 -3.171 10.896 1.00 97.25 209 TYR A CA 1
ATOM 1641 C C . TYR A 1 209 ? 2.681 -4.077 12.083 1.00 97.25 209 TYR A C 1
ATOM 1643 O O . TYR A 1 209 ? 1.923 -4.115 13.050 1.00 97.25 209 TYR A O 1
ATOM 1651 N N . ALA A 1 210 ? 3.791 -4.813 12.019 1.00 97.12 210 ALA A N 1
ATOM 1652 C CA . ALA A 1 210 ? 4.176 -5.806 13.014 1.00 97.12 210 ALA A CA 1
ATOM 1653 C C . ALA A 1 210 ? 5.562 -5.527 13.587 1.00 97.12 210 ALA A C 1
ATOM 1655 O O . ALA A 1 210 ? 6.417 -4.941 12.919 1.00 97.12 210 ALA A O 1
ATOM 1656 N N . THR A 1 211 ? 5.778 -5.950 14.830 1.00 97.38 211 THR A N 1
ATOM 1657 C CA . THR A 1 211 ? 7.084 -5.806 15.471 1.00 97.38 211 THR A CA 1
ATOM 1658 C C . THR A 1 211 ? 8.094 -6.806 14.914 1.00 97.38 211 THR A C 1
ATOM 1660 O O . THR A 1 211 ? 7.771 -7.716 14.136 1.00 97.38 211 THR A O 1
ATOM 1663 N N . ILE A 1 212 ? 9.356 -6.621 15.295 1.00 96.06 212 ILE A N 1
ATOM 1664 C CA . ILE A 1 212 ? 10.475 -7.410 14.799 1.00 96.06 212 ILE A CA 1
ATOM 1665 C C . ILE A 1 212 ? 10.337 -8.899 15.127 1.00 96.06 212 ILE A C 1
ATOM 1667 O O . ILE A 1 212 ? 10.772 -9.721 14.325 1.00 96.06 212 ILE A O 1
ATOM 1671 N N . GLU A 1 213 ? 9.694 -9.267 16.234 1.00 94.81 213 GLU A N 1
ATOM 1672 C CA . GLU A 1 213 ? 9.468 -10.654 16.648 1.00 94.81 213 GLU A CA 1
ATOM 1673 C C . GLU A 1 213 ? 8.499 -11.357 15.693 1.00 94.81 213 GLU A C 1
ATOM 1675 O O . GLU A 1 213 ? 8.842 -12.389 15.118 1.00 94.81 213 GLU A O 1
ATOM 1680 N N . THR A 1 214 ? 7.334 -10.756 15.428 1.00 95.44 214 THR A N 1
ATOM 1681 C CA . THR A 1 214 ? 6.355 -11.261 14.448 1.00 95.44 214 THR A CA 1
ATOM 1682 C C . THR A 1 214 ? 6.963 -11.345 13.053 1.00 95.44 214 THR A C 1
ATOM 1684 O O . THR A 1 214 ? 6.802 -12.336 12.338 1.00 95.44 214 THR A O 1
ATOM 1687 N N . ARG A 1 215 ? 7.719 -10.316 12.666 1.00 92.31 215 ARG A N 1
ATOM 1688 C CA . ARG A 1 215 ? 8.419 -10.291 11.384 1.00 92.31 215 ARG A CA 1
ATOM 1689 C C . ARG A 1 215 ? 9.500 -11.372 11.293 1.00 92.31 215 ARG A C 1
ATOM 1691 O O . ARG A 1 215 ? 9.704 -11.956 10.228 1.00 92.31 215 ARG A O 1
ATOM 1698 N N . SER A 1 216 ? 10.195 -11.649 12.391 1.00 91.25 216 SER A N 1
ATOM 1699 C CA . SER A 1 216 ? 11.172 -12.736 12.467 1.00 91.25 216 SER A CA 1
ATOM 1700 C C . SER A 1 216 ? 10.478 -14.090 12.381 1.00 91.25 216 SER A C 1
ATOM 1702 O O . SER A 1 216 ? 10.946 -14.950 11.640 1.00 91.25 216 SER A O 1
ATOM 1704 N N . ALA A 1 217 ? 9.316 -14.257 13.018 1.00 91.25 217 ALA A N 1
ATOM 1705 C CA . ALA A 1 217 ? 8.507 -15.462 12.870 1.00 91.25 217 ALA A CA 1
ATOM 1706 C C . ALA A 1 217 ? 8.102 -15.701 11.406 1.00 91.25 217 ALA A C 1
ATOM 1708 O O . ALA A 1 217 ? 8.184 -16.826 10.909 1.00 91.25 217 ALA A O 1
ATOM 1709 N N . PHE A 1 218 ? 7.753 -14.627 10.691 1.00 89.12 218 PHE A N 1
ATOM 1710 C CA . PHE A 1 218 ? 7.421 -14.662 9.268 1.00 89.12 218 PHE A CA 1
ATOM 1711 C C . PHE A 1 218 ? 8.590 -15.056 8.362 1.00 89.12 218 PHE A C 1
ATOM 1713 O O . PHE A 1 218 ? 8.396 -15.814 7.416 1.00 89.12 218 PHE A O 1
ATOM 1720 N N . HIS A 1 219 ? 9.798 -14.553 8.624 1.00 86.12 219 HIS A N 1
ATOM 1721 C CA . HIS A 1 219 ? 10.951 -14.802 7.752 1.00 86.12 219 HIS A CA 1
ATOM 1722 C C . HIS A 1 219 ? 11.810 -16.008 8.141 1.00 86.12 219 HIS A C 1
ATOM 1724 O O . HIS A 1 219 ? 12.488 -16.549 7.274 1.00 86.12 219 HIS A O 1
ATOM 1730 N N . GLN A 1 220 ? 11.850 -16.377 9.422 1.00 83.88 220 GLN A N 1
ATOM 1731 C CA . GLN A 1 220 ? 12.859 -17.296 9.963 1.00 83.88 220 GLN A CA 1
ATOM 1732 C C . GLN A 1 220 ? 12.249 -18.511 10.664 1.00 83.88 220 GLN A C 1
ATOM 1734 O O . GLN A 1 220 ? 12.787 -19.607 10.546 1.00 83.88 220 GLN A O 1
ATOM 1739 N N . SER A 1 221 ? 11.139 -18.347 11.391 1.00 84.25 221 SER A N 1
ATOM 1740 C CA . SER A 1 221 ? 10.557 -19.452 12.171 1.00 84.25 221 SER A CA 1
ATOM 1741 C C . SER A 1 221 ? 9.642 -20.344 11.339 1.00 84.25 221 SER A C 1
ATOM 1743 O O . SER A 1 221 ? 9.636 -21.560 11.513 1.00 84.25 221 SER A O 1
ATOM 1745 N N . MET A 1 222 ? 8.876 -19.754 10.422 1.00 76.88 222 MET A N 1
ATOM 1746 C CA . MET A 1 222 ? 8.021 -20.493 9.500 1.00 76.88 222 MET A CA 1
ATOM 1747 C C . MET A 1 222 ? 8.725 -20.659 8.152 1.00 76.88 222 MET A C 1
ATOM 1749 O O . MET A 1 222 ? 9.227 -19.699 7.572 1.00 76.88 222 MET A O 1
ATOM 1753 N N . GLY A 1 223 ? 8.725 -21.879 7.609 1.00 75.31 223 GLY A N 1
ATOM 1754 C CA . GLY A 1 223 ? 9.232 -22.119 6.258 1.00 75.31 223 GLY A CA 1
ATOM 1755 C C . GLY A 1 223 ? 8.454 -21.315 5.199 1.00 75.31 223 GLY A C 1
ATOM 1756 O O . GLY A 1 223 ? 7.304 -20.929 5.431 1.00 75.31 223 GLY A O 1
ATOM 1757 N N . PRO A 1 224 ? 9.006 -21.137 3.984 1.00 69.56 224 PRO A N 1
ATOM 1758 C CA . PRO A 1 224 ? 8.454 -20.246 2.952 1.00 69.56 224 PRO A CA 1
ATOM 1759 C C . PRO A 1 224 ? 7.044 -20.622 2.467 1.00 69.56 224 PRO A C 1
ATOM 1761 O O . PRO A 1 224 ? 6.407 -19.849 1.762 1.00 69.56 224 PRO A O 1
ATOM 1764 N N . ARG A 1 225 ? 6.542 -21.814 2.811 1.00 72.31 225 ARG A N 1
ATOM 1765 C CA . ARG A 1 225 ? 5.165 -22.235 2.511 1.00 72.31 225 ARG A CA 1
ATOM 1766 C C . ARG A 1 225 ? 4.179 -21.799 3.595 1.00 72.31 225 ARG A C 1
ATOM 1768 O O . ARG A 1 225 ? 3.107 -21.304 3.265 1.00 72.31 225 ARG A O 1
ATOM 1775 N N . SER A 1 226 ? 4.552 -21.968 4.861 1.00 81.69 226 SER A N 1
ATOM 1776 C CA . SER A 1 226 ? 3.677 -21.725 6.014 1.00 81.69 226 SER A CA 1
ATOM 1777 C C . SER A 1 226 ? 3.706 -20.272 6.481 1.00 81.69 226 SER A C 1
ATOM 1779 O O . SER A 1 226 ? 2.742 -19.816 7.084 1.00 81.69 226 SER A O 1
ATOM 1781 N N . ALA A 1 227 ? 4.766 -19.521 6.161 1.00 85.00 227 ALA A N 1
ATOM 1782 C CA . ALA A 1 227 ? 4.910 -18.118 6.548 1.00 85.00 227 ALA A CA 1
ATOM 1783 C C . ALA A 1 227 ? 3.707 -17.251 6.139 1.00 85.00 227 ALA A C 1
ATOM 1785 O O . ALA A 1 227 ? 3.284 -16.399 6.914 1.00 85.00 227 ALA A O 1
ATOM 1786 N N . ASN A 1 228 ? 3.089 -17.510 4.978 1.00 84.50 228 ASN A N 1
ATOM 1787 C CA . ASN A 1 228 ? 1.920 -16.753 4.502 1.00 84.50 228 ASN A CA 1
ATOM 1788 C C . ASN A 1 228 ? 0.680 -16.878 5.399 1.00 84.50 228 ASN A C 1
ATOM 1790 O O . ASN A 1 228 ? -0.238 -16.073 5.264 1.00 84.50 228 ASN A O 1
ATOM 1794 N N . LEU A 1 229 ? 0.653 -17.845 6.321 1.00 89.44 229 LEU A N 1
ATOM 1795 C CA . LEU A 1 229 ? -0.402 -17.950 7.323 1.00 89.44 229 LEU A CA 1
ATOM 1796 C C . LEU A 1 229 ? -0.368 -16.771 8.302 1.00 89.44 229 LEU A C 1
ATOM 1798 O O . LEU A 1 229 ? -1.419 -16.232 8.618 1.00 89.44 229 LEU A O 1
ATOM 1802 N N . ILE A 1 230 ? 0.822 -16.341 8.736 1.00 93.06 230 ILE A N 1
ATOM 1803 C CA . ILE A 1 230 ? 1.005 -15.304 9.767 1.00 93.06 230 ILE A CA 1
ATOM 1804 C C . ILE A 1 230 ? 0.269 -13.994 9.438 1.00 93.06 230 ILE A C 1
ATOM 1806 O O . ILE A 1 230 ? -0.547 -13.559 10.247 1.00 93.06 230 ILE A O 1
ATOM 1810 N N . PRO A 1 231 ? 0.491 -13.341 8.280 1.00 94.06 231 PRO A N 1
ATOM 1811 C CA . PRO A 1 231 ? -0.209 -12.096 7.975 1.00 94.06 231 PRO A CA 1
ATOM 1812 C C . PRO A 1 231 ? -1.727 -12.283 7.901 1.00 94.06 231 PRO A C 1
ATOM 1814 O O . PRO A 1 231 ? -2.471 -11.371 8.254 1.00 94.06 231 PRO A O 1
ATOM 1817 N N . ARG A 1 232 ? -2.184 -13.467 7.475 1.00 93.56 232 ARG A N 1
ATOM 1818 C CA . ARG A 1 232 ? -3.603 -13.793 7.380 1.00 93.56 232 ARG A CA 1
ATOM 1819 C C . ARG A 1 232 ? -4.243 -13.965 8.757 1.00 93.56 232 ARG A C 1
ATOM 1821 O O . ARG A 1 232 ? -5.256 -13.328 8.999 1.00 93.56 232 ARG A O 1
ATOM 1828 N N . VAL A 1 233 ? -3.642 -14.733 9.667 1.00 95.75 233 VAL A N 1
ATOM 1829 C CA . VAL A 1 233 ? -4.192 -14.923 11.026 1.00 95.75 233 VAL A CA 1
ATOM 1830 C C . VAL A 1 233 ? -4.143 -13.644 11.861 1.00 95.75 233 VAL A C 1
ATOM 1832 O O . VAL A 1 233 ? -5.014 -13.435 12.696 1.00 95.75 233 VAL A O 1
ATOM 1835 N N . ILE A 1 234 ? -3.179 -12.748 11.608 1.00 97.88 234 ILE A N 1
ATOM 1836 C CA . ILE A 1 234 ? -3.190 -11.402 12.200 1.00 97.88 234 ILE A CA 1
ATOM 1837 C C . ILE A 1 234 ? -4.374 -10.606 11.654 1.00 97.88 234 ILE A C 1
ATOM 1839 O O . ILE A 1 234 ? -5.125 -10.026 12.433 1.00 97.88 234 ILE A O 1
ATOM 1843 N N . TYR A 1 235 ? -4.552 -10.568 10.329 1.00 97.88 235 TYR A N 1
ATOM 1844 C CA . TYR A 1 235 ? -5.664 -9.841 9.721 1.00 97.88 235 TYR A CA 1
ATOM 1845 C C . TYR A 1 235 ? -7.025 -10.376 10.178 1.00 97.88 235 TYR A C 1
ATOM 1847 O O . TYR A 1 235 ? -7.890 -9.584 10.534 1.00 97.88 235 TYR A O 1
ATOM 1855 N N . GLU A 1 236 ? -7.209 -11.696 10.181 1.00 97.25 236 GLU A N 1
ATOM 1856 C CA . GLU A 1 236 ? -8.461 -12.370 10.546 1.00 97.25 236 GLU A CA 1
ATOM 1857 C C . GLU A 1 236 ? -8.722 -12.371 12.065 1.00 97.25 236 GLU A C 1
ATOM 1859 O O . GLU A 1 236 ? -9.822 -12.724 12.482 1.00 97.25 236 GLU A O 1
ATOM 1864 N N . SER A 1 237 ? -7.759 -11.942 12.894 1.00 98.44 237 SER A N 1
ATOM 1865 C CA . SER A 1 237 ? -7.957 -11.813 14.344 1.00 98.44 237 SER A CA 1
ATOM 1866 C C . SER A 1 237 ? -9.097 -10.850 14.686 1.00 98.44 237 SER A C 1
ATOM 1868 O O . SER A 1 237 ? -9.286 -9.821 14.029 1.00 98.44 237 SER A O 1
ATOM 1870 N N . GLU A 1 238 ? -9.811 -11.134 15.778 1.00 98.31 238 GLU A N 1
ATOM 1871 C CA . GLU A 1 238 ? -10.880 -10.268 16.288 1.00 98.31 238 GLU A CA 1
ATOM 1872 C C . GLU A 1 238 ? -10.386 -8.825 16.493 1.00 98.31 238 GLU A C 1
ATOM 1874 O O . GLU A 1 238 ? -11.050 -7.870 16.086 1.00 98.31 238 GLU A O 1
ATOM 1879 N N . PHE A 1 239 ? -9.173 -8.670 17.033 1.00 98.56 239 PHE A N 1
ATOM 1880 C CA . PHE A 1 239 ? -8.555 -7.371 17.292 1.00 98.56 239 PHE A CA 1
ATOM 1881 C C . PHE A 1 239 ? -8.429 -6.500 16.032 1.00 98.56 239 PHE A C 1
ATOM 1883 O O . PHE A 1 239 ? -8.704 -5.298 16.078 1.00 98.56 239 PHE A O 1
ATOM 1890 N N . VAL A 1 240 ? -8.011 -7.083 14.904 1.00 98.50 240 VAL A N 1
ATOM 1891 C CA . VAL A 1 240 ? -7.867 -6.344 13.642 1.00 98.50 240 VAL A CA 1
ATOM 1892 C C . VAL A 1 240 ? -9.221 -6.161 12.959 1.00 98.50 240 VAL A C 1
ATOM 1894 O O . VAL A 1 240 ? -9.527 -5.052 12.513 1.00 98.50 240 VAL A O 1
ATOM 1897 N N . GLN A 1 241 ? -10.057 -7.202 12.918 1.00 98.25 241 GLN A N 1
ATOM 1898 C CA . GLN A 1 241 ? -11.368 -7.156 12.261 1.00 98.25 241 GLN A CA 1
ATOM 1899 C C . GLN A 1 241 ? -12.320 -6.133 12.891 1.00 98.25 241 GLN A C 1
ATOM 1901 O O . GLN A 1 241 ? -13.052 -5.454 12.174 1.00 98.25 241 GLN A O 1
ATOM 1906 N N . GLN A 1 242 ? -12.264 -5.932 14.210 1.00 98.12 242 GLN A N 1
ATOM 1907 C CA . GLN A 1 242 ? -13.055 -4.897 14.889 1.00 98.12 242 GLN A CA 1
ATOM 1908 C C . GLN A 1 242 ? -12.639 -3.462 14.529 1.00 98.12 242 GLN A C 1
ATOM 1910 O O . GLN A 1 242 ? -13.391 -2.527 14.797 1.00 98.12 242 GLN A O 1
ATOM 1915 N N . LYS A 1 243 ? -11.460 -3.270 13.924 1.00 98.56 243 LYS A N 1
ATOM 1916 C CA . LYS A 1 243 ? -10.920 -1.959 13.530 1.00 98.56 243 LYS A CA 1
ATOM 1917 C C . LYS A 1 243 ? -10.934 -1.734 12.019 1.00 98.56 243 LYS A C 1
ATOM 1919 O O . LYS A 1 243 ? -10.861 -0.590 11.574 1.00 98.56 243 LYS A O 1
ATOM 1924 N N . PHE A 1 244 ? -10.949 -2.793 11.219 1.00 98.69 244 PHE A N 1
ATOM 1925 C CA . PHE A 1 244 ? -10.796 -2.697 9.771 1.00 98.69 244 PHE A CA 1
ATOM 1926 C C . PHE A 1 244 ? -12.037 -2.090 9.102 1.00 98.69 244 PHE A C 1
ATOM 1928 O O . PHE A 1 244 ? -13.160 -2.541 9.320 1.00 98.69 244 PHE A O 1
ATOM 1935 N N . VAL A 1 245 ? -11.826 -1.066 8.270 1.00 98.62 245 VAL A N 1
ATOM 1936 C CA . VAL A 1 245 ? -12.897 -0.425 7.486 1.00 98.62 245 VAL A CA 1
ATOM 1937 C C . VAL A 1 245 ? -12.870 -0.913 6.046 1.00 98.62 245 VAL A C 1
ATOM 1939 O O . VAL A 1 245 ? -13.856 -1.452 5.546 1.00 98.62 245 VAL A O 1
ATOM 1942 N N . CYS A 1 246 ? -11.742 -0.708 5.373 1.00 98.81 246 CYS A N 1
ATOM 1943 C CA . CYS A 1 246 ? -11.546 -1.076 3.980 1.00 98.81 246 CYS A CA 1
ATOM 1944 C C . CYS A 1 246 ? -10.057 -1.100 3.625 1.00 98.81 246 CYS A C 1
ATOM 1946 O O . CYS A 1 246 ? -9.188 -0.646 4.382 1.00 98.81 246 CYS A O 1
ATOM 1948 N N . SER A 1 247 ? -9.771 -1.595 2.431 1.00 98.69 247 SER A N 1
ATOM 1949 C CA . SER A 1 247 ? -8.478 -1.496 1.773 1.00 98.69 247 SER A CA 1
ATOM 1950 C C . SER A 1 247 ? -8.582 -0.701 0.479 1.00 98.69 247 SER A C 1
ATOM 1952 O O . SER A 1 247 ? -9.588 -0.756 -0.224 1.00 98.69 247 SER A O 1
ATOM 1954 N N . VAL A 1 248 ? -7.515 0.029 0.156 1.00 98.75 248 VAL A N 1
ATOM 1955 C CA . VAL A 1 248 ? -7.364 0.818 -1.069 1.00 98.75 248 VAL A CA 1
ATOM 1956 C C . VAL A 1 248 ? -5.989 0.523 -1.655 1.00 98.75 248 VAL A C 1
ATOM 1958 O O . VAL A 1 248 ? -4.951 0.789 -1.046 1.00 98.75 248 VAL A O 1
ATOM 1961 N N . ILE A 1 249 ? -5.976 -0.093 -2.828 1.00 98.00 249 ILE A N 1
ATOM 1962 C CA . ILE A 1 249 ? -4.809 -0.725 -3.423 1.00 98.00 249 ILE A CA 1
ATOM 1963 C C . ILE A 1 249 ? -4.488 -0.036 -4.742 1.00 98.00 249 ILE A C 1
ATOM 1965 O O . ILE A 1 249 ? -5.267 -0.072 -5.695 1.00 98.00 249 ILE A O 1
ATOM 1969 N N . LEU A 1 250 ? -3.293 0.546 -4.815 1.00 97.50 250 LEU A N 1
ATOM 1970 C CA . LEU A 1 250 ? -2.710 1.003 -6.065 1.00 97.50 250 LEU A CA 1
ATOM 1971 C C . LEU A 1 250 ? -2.436 -0.222 -6.938 1.00 97.50 250 LEU A C 1
ATOM 1973 O O . LEU A 1 250 ? -1.599 -1.064 -6.597 1.00 97.50 250 LEU A O 1
ATOM 1977 N N . GLN A 1 251 ? -3.151 -0.320 -8.053 1.00 95.44 251 GLN A N 1
ATOM 1978 C CA . GLN A 1 251 ? -3.082 -1.455 -8.953 1.00 95.44 251 GLN A CA 1
ATOM 1979 C C . GLN A 1 251 ? -1.925 -1.274 -9.940 1.00 95.44 251 GLN A C 1
ATOM 1981 O O . GLN A 1 251 ? -1.912 -0.376 -10.784 1.00 95.44 251 GLN A O 1
ATOM 1986 N N . VAL A 1 252 ? -0.956 -2.172 -9.834 1.00 92.88 252 VAL A N 1
ATOM 1987 C CA . VAL A 1 252 ? 0.289 -2.231 -10.590 1.00 92.88 252 VAL A CA 1
ATOM 1988 C C . VAL A 1 252 ? 0.316 -3.522 -11.402 1.00 92.88 252 VAL A C 1
ATOM 1990 O O . VAL A 1 252 ? -0.133 -4.580 -10.958 1.00 92.88 252 VAL A O 1
ATOM 1993 N N . SER A 1 253 ? 0.851 -3.427 -12.610 1.00 91.62 253 SER A N 1
ATOM 1994 C CA . SER A 1 253 ? 1.138 -4.550 -13.495 1.00 91.62 253 SER A CA 1
ATOM 1995 C C . SER A 1 253 ? 2.578 -4.432 -14.023 1.00 91.62 253 SER A C 1
ATOM 1997 O O . SER A 1 253 ? 3.232 -3.411 -13.782 1.00 91.62 253 SER A O 1
ATOM 1999 N N . PRO A 1 254 ? 3.103 -5.419 -14.776 1.00 88.88 254 PRO A N 1
ATOM 2000 C CA . PRO A 1 254 ? 4.451 -5.303 -15.325 1.00 88.88 254 PRO A CA 1
ATOM 2001 C C . PRO A 1 254 ? 4.623 -4.122 -16.300 1.00 88.88 254 PRO A C 1
ATOM 2003 O O . PRO A 1 254 ? 5.753 -3.714 -16.554 1.00 88.88 254 PRO A O 1
ATOM 2006 N N . THR A 1 255 ? 3.536 -3.553 -16.837 1.00 89.31 255 THR A N 1
ATOM 2007 C CA . THR A 1 255 ? 3.585 -2.357 -17.697 1.00 89.31 255 THR A CA 1
ATOM 2008 C C . THR A 1 255 ? 3.574 -1.041 -16.911 1.00 89.31 255 THR A C 1
ATOM 2010 O O . THR A 1 255 ? 3.865 0.005 -17.487 1.00 89.31 255 THR A O 1
ATOM 2013 N N . GLY A 1 256 ? 3.275 -1.069 -15.607 1.00 90.56 256 GLY A N 1
ATOM 2014 C CA . GLY A 1 256 ? 3.204 0.112 -14.745 1.00 90.56 256 GLY A CA 1
ATOM 2015 C C . GLY A 1 256 ? 1.938 0.165 -13.891 1.00 90.56 256 GLY A C 1
ATOM 2016 O O . GLY A 1 256 ? 1.248 -0.839 -13.707 1.00 90.56 256 GLY A O 1
ATOM 2017 N N . ILE A 1 257 ? 1.638 1.349 -13.355 1.00 94.12 257 ILE A N 1
ATOM 2018 C CA . ILE A 1 257 ? 0.395 1.611 -12.619 1.00 94.12 257 ILE A CA 1
ATOM 2019 C C . ILE A 1 257 ? -0.761 1.654 -13.614 1.00 94.12 257 ILE A C 1
ATOM 2021 O O . ILE A 1 257 ? -0.687 2.373 -14.606 1.00 94.12 257 ILE A O 1
ATOM 2025 N N . ILE A 1 258 ? -1.823 0.900 -13.349 1.00 95.31 258 ILE A N 1
ATOM 2026 C CA . ILE A 1 258 ? -2.955 0.751 -14.273 1.00 95.31 258 ILE A CA 1
ATOM 2027 C C . ILE A 1 258 ?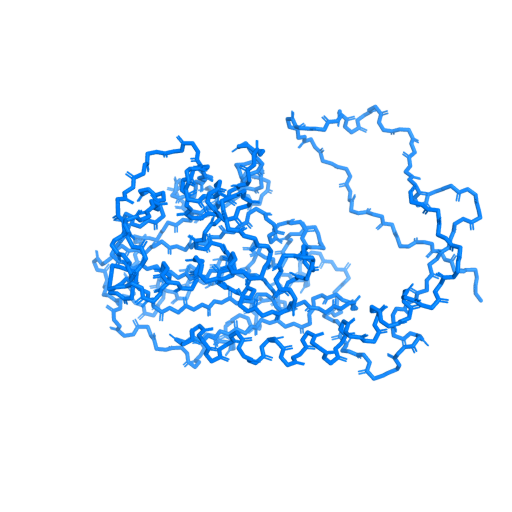 -4.270 1.261 -13.679 1.00 95.31 258 ILE A C 1
ATOM 2029 O O . ILE A 1 258 ? -5.143 1.673 -14.437 1.00 95.31 258 ILE A O 1
ATOM 2033 N N . ASN A 1 259 ? -4.427 1.250 -12.349 1.00 96.25 259 ASN A N 1
ATOM 2034 C CA . ASN A 1 259 ? -5.656 1.695 -11.689 1.00 96.25 259 ASN A CA 1
ATOM 2035 C C . ASN A 1 259 ? -5.484 1.866 -10.162 1.00 96.25 259 ASN A C 1
ATOM 2037 O O . ASN A 1 259 ? -4.394 1.672 -9.622 1.00 96.25 259 ASN A O 1
ATOM 2041 N N . VAL A 1 260 ? -6.584 2.164 -9.469 1.00 98.12 260 VAL A N 1
ATOM 2042 C CA . VAL A 1 260 ? -6.776 1.991 -8.023 1.00 98.12 260 VAL A CA 1
ATOM 2043 C C . VAL A 1 260 ? -8.011 1.111 -7.811 1.00 98.12 260 VAL A C 1
ATOM 2045 O O . VAL A 1 260 ? -9.007 1.280 -8.508 1.00 98.12 260 VAL A O 1
ATOM 2048 N N . ASP A 1 261 ? -7.951 0.172 -6.870 1.00 98.25 261 ASP A N 1
ATOM 2049 C CA . ASP A 1 261 ? -9.107 -0.627 -6.445 1.00 98.25 261 ASP A CA 1
ATOM 2050 C C . ASP A 1 261 ? -9.305 -0.516 -4.933 1.00 98.25 261 ASP A C 1
ATOM 2052 O O . ASP A 1 261 ? -8.346 -0.351 -4.182 1.00 98.25 261 ASP A O 1
ATOM 2056 N N . ALA A 1 262 ? -10.546 -0.625 -4.475 1.00 98.56 262 ALA A N 1
ATOM 2057 C CA . ALA A 1 262 ? -10.872 -0.623 -3.060 1.00 98.56 262 ALA A CA 1
ATOM 2058 C C . ALA A 1 262 ? -11.912 -1.700 -2.741 1.00 98.56 262 ALA A C 1
ATOM 2060 O O . ALA A 1 262 ? -12.747 -2.027 -3.589 1.00 98.56 262 ALA A O 1
ATOM 2061 N N . ASN A 1 263 ? -11.882 -2.238 -1.523 1.00 98.56 263 ASN A N 1
ATOM 2062 C CA . ASN A 1 263 ? -12.905 -3.167 -1.042 1.00 98.56 263 ASN A CA 1
ATOM 2063 C C . ASN A 1 263 ? -13.046 -3.085 0.492 1.00 98.56 263 ASN A C 1
ATOM 2065 O O . ASN A 1 263 ? -12.080 -2.790 1.195 1.00 98.56 263 ASN A O 1
ATOM 2069 N N . ASN A 1 264 ? -14.248 -3.337 1.012 1.00 98.44 264 ASN A N 1
ATOM 2070 C CA . ASN A 1 264 ? -14.474 -3.576 2.438 1.00 98.44 264 ASN A CA 1
ATOM 2071 C C . ASN A 1 264 ? -14.033 -4.994 2.863 1.00 98.44 264 ASN A C 1
ATOM 2073 O O . ASN A 1 264 ? -13.810 -5.215 4.050 1.00 98.44 264 ASN A O 1
ATOM 2077 N N . ASP A 1 265 ? -13.857 -5.926 1.916 1.00 97.75 265 ASP A N 1
ATOM 2078 C CA . ASP A 1 265 ? -13.339 -7.285 2.132 1.00 97.75 265 ASP A CA 1
ATOM 2079 C C . ASP A 1 265 ? -11.949 -7.465 1.484 1.00 97.75 265 ASP A C 1
ATOM 2081 O O . ASP A 1 265 ? -11.797 -7.543 0.259 1.00 97.75 265 ASP A O 1
ATOM 2085 N N . LEU A 1 266 ? -10.906 -7.553 2.320 1.00 97.56 266 LEU A N 1
ATOM 2086 C CA . LEU A 1 266 ? -9.529 -7.754 1.856 1.00 97.56 266 LEU A CA 1
ATOM 2087 C C . LEU A 1 266 ? -9.293 -9.167 1.301 1.00 97.56 266 LEU A C 1
ATOM 2089 O O . LEU A 1 266 ? -8.416 -9.345 0.459 1.00 97.56 266 LEU A O 1
ATOM 2093 N N . VAL A 1 267 ? -10.047 -10.173 1.752 1.00 96.31 267 VAL A N 1
ATOM 2094 C CA . VAL A 1 267 ? -9.938 -11.563 1.280 1.00 96.31 267 VAL A CA 1
ATOM 2095 C C . VAL A 1 267 ? -10.461 -11.679 -0.140 1.00 96.31 267 VAL A C 1
ATOM 2097 O O . VAL A 1 267 ? -9.804 -12.285 -0.992 1.00 96.31 267 VAL A O 1
ATOM 2100 N N . GLU A 1 268 ? -11.616 -11.080 -0.417 1.00 96.44 268 GLU A N 1
ATOM 2101 C CA . GLU A 1 268 ? -12.141 -10.994 -1.777 1.00 96.44 268 GLU A CA 1
ATOM 2102 C C . GLU A 1 268 ? -11.167 -10.228 -2.683 1.00 96.44 268 GLU A C 1
ATOM 2104 O O . GLU A 1 268 ? -10.813 -10.702 -3.770 1.00 96.44 268 GLU A O 1
ATOM 2109 N N . GLN A 1 269 ? -10.672 -9.083 -2.204 1.00 96.31 269 GLN A N 1
ATOM 2110 C CA . GLN A 1 269 ? -9.721 -8.268 -2.948 1.00 96.31 269 GLN A CA 1
ATOM 2111 C C . GLN A 1 269 ? -8.419 -9.033 -3.241 1.00 96.31 269 GLN A C 1
ATOM 2113 O O . GLN A 1 269 ? -7.963 -9.044 -4.384 1.00 96.31 269 GLN A O 1
ATOM 2118 N N . ASP A 1 270 ? -7.838 -9.738 -2.267 1.00 94.56 270 ASP A N 1
ATOM 2119 C CA . ASP A 1 270 ? -6.614 -10.526 -2.467 1.00 94.56 270 ASP A CA 1
ATOM 2120 C C . ASP A 1 270 ? -6.815 -11.616 -3.526 1.00 94.56 270 ASP A C 1
ATOM 2122 O O . ASP A 1 270 ? -5.994 -11.734 -4.433 1.00 94.56 270 ASP A O 1
ATOM 2126 N N . ARG A 1 271 ? -7.950 -12.332 -3.517 1.00 94.06 271 ARG A N 1
ATOM 2127 C CA . ARG A 1 271 ? -8.273 -13.331 -4.557 1.00 94.06 271 ARG A CA 1
ATOM 2128 C C . ARG A 1 271 ? -8.342 -12.709 -5.949 1.00 94.06 271 ARG A C 1
ATOM 2130 O O . ARG A 1 271 ? -7.797 -13.270 -6.907 1.00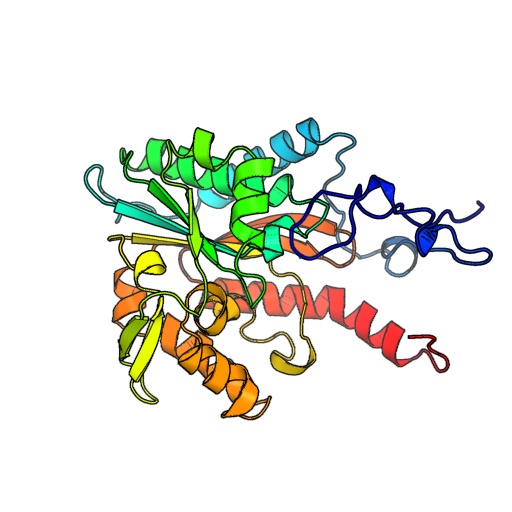 94.06 271 ARG A O 1
ATOM 2137 N N . TYR A 1 272 ? -8.992 -11.550 -6.068 1.00 94.12 272 TYR A N 1
ATOM 2138 C CA . TYR A 1 272 ? -9.055 -10.806 -7.323 1.00 94.12 272 TYR A CA 1
ATOM 2139 C C . TYR A 1 272 ? -7.649 -10.434 -7.815 1.00 94.12 272 TYR A C 1
ATOM 2141 O O . TYR A 1 272 ? -7.297 -10.736 -8.959 1.00 94.12 272 TYR A O 1
ATOM 2149 N N . PHE A 1 273 ? -6.813 -9.865 -6.945 1.00 92.44 273 PHE A N 1
ATOM 2150 C CA . PHE A 1 273 ? -5.449 -9.472 -7.291 1.00 92.44 273 PHE A CA 1
ATOM 2151 C C . PHE A 1 273 ? -4.521 -10.659 -7.563 1.00 92.44 273 PHE A C 1
ATOM 2153 O O . PHE A 1 273 ? -3.688 -10.568 -8.462 1.00 92.44 273 PHE A O 1
ATOM 2160 N N . THR A 1 274 ? -4.677 -11.792 -6.878 1.00 91.38 274 THR A N 1
ATOM 2161 C CA . THR A 1 274 ? -3.952 -13.029 -7.196 1.00 91.38 274 THR A CA 1
ATOM 2162 C C . THR A 1 274 ? -4.257 -13.479 -8.620 1.00 91.38 274 THR A C 1
ATOM 2164 O O . THR A 1 274 ? -3.329 -13.764 -9.376 1.00 91.38 274 THR A O 1
ATOM 2167 N N . ARG A 1 275 ? -5.530 -13.470 -9.044 1.00 91.19 275 ARG A N 1
ATOM 2168 C CA . ARG A 1 275 ? -5.902 -13.811 -10.428 1.00 91.19 275 ARG A CA 1
ATOM 2169 C C . ARG A 1 275 ? -5.235 -12.877 -11.442 1.00 91.19 275 ARG A C 1
ATOM 2171 O O . ARG A 1 275 ? -4.707 -13.344 -12.454 1.00 91.19 275 ARG A O 1
ATOM 2178 N N . LEU A 1 276 ? -5.240 -11.572 -11.176 1.00 89.44 276 LEU A N 1
ATOM 2179 C CA . LEU A 1 276 ? -4.618 -10.579 -12.056 1.00 89.44 276 LEU A CA 1
ATOM 2180 C C . LEU A 1 276 ? -3.099 -10.753 -12.129 1.00 89.44 276 LEU A C 1
ATOM 2182 O O . LEU A 1 276 ? -2.522 -10.787 -13.217 1.00 89.44 276 LEU A O 1
ATOM 2186 N N . ASN A 1 277 ? -2.458 -10.929 -10.975 1.00 88.94 277 ASN A N 1
ATOM 2187 C CA . ASN A 1 277 ? -1.020 -11.129 -10.877 1.00 88.94 277 ASN A CA 1
ATOM 2188 C C . ASN A 1 277 ? -0.585 -12.388 -11.638 1.00 88.94 277 ASN A C 1
ATOM 2190 O O . ASN A 1 277 ? 0.366 -12.321 -12.417 1.00 88.94 277 ASN A O 1
ATOM 2194 N N . LEU A 1 278 ? -1.319 -13.496 -11.502 1.00 88.12 278 LEU A N 1
ATOM 2195 C CA . LEU A 1 278 ? -1.063 -14.722 -12.262 1.00 88.12 278 LEU A CA 1
ATOM 2196 C C . LEU A 1 278 ? -1.217 -14.496 -13.772 1.00 88.12 278 LEU A C 1
ATOM 2198 O O . LEU A 1 278 ? -0.377 -14.950 -14.547 1.00 88.12 278 LEU A O 1
ATOM 2202 N N . SER A 1 279 ? -2.237 -13.742 -14.191 1.00 87.81 279 SER A N 1
ATOM 2203 C CA . SER A 1 279 ? -2.508 -13.462 -15.609 1.00 87.81 279 SER A CA 1
ATOM 2204 C C . SER A 1 279 ? -1.416 -12.615 -16.273 1.00 87.81 279 SER A C 1
ATOM 2206 O O . SER A 1 279 ? -1.087 -12.832 -17.441 1.00 87.81 279 SER A O 1
ATOM 2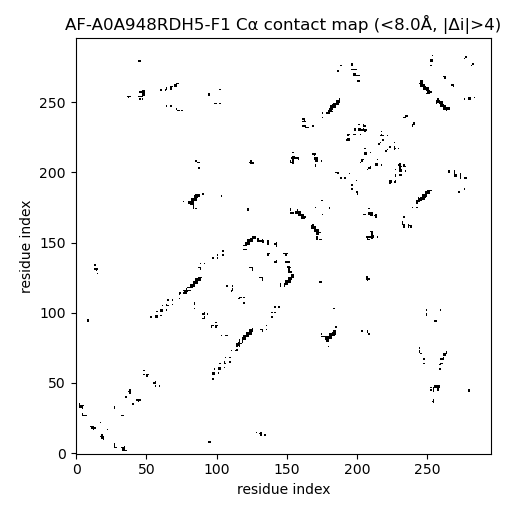208 N N . TRP A 1 280 ? -0.837 -11.653 -15.547 1.00 87.56 280 TRP A N 1
ATOM 2209 C CA . TRP A 1 280 ? 0.121 -10.695 -16.114 1.00 87.56 280 TRP A CA 1
ATOM 2210 C C . TRP A 1 280 ? 1.570 -11.048 -15.808 1.00 87.56 280 TRP A C 1
ATOM 2212 O O . TRP A 1 280 ? 2.392 -11.179 -16.715 1.00 87.56 280 TRP A O 1
ATOM 2222 N N . TYR A 1 281 ? 1.895 -11.240 -14.531 1.00 86.94 281 TYR A N 1
ATOM 2223 C CA . TYR A 1 281 ? 3.254 -11.568 -14.119 1.00 86.94 281 TYR A CA 1
ATOM 2224 C C . TYR A 1 281 ? 3.607 -13.029 -14.394 1.00 86.94 281 TYR A C 1
ATOM 2226 O O . TYR A 1 281 ? 4.783 -13.323 -14.584 1.00 86.94 281 TYR A O 1
ATOM 2234 N N . GLY A 1 282 ? 2.628 -13.937 -14.492 1.00 86.50 282 GLY A N 1
ATOM 2235 C CA . GLY A 1 282 ? 2.874 -15.329 -14.889 1.00 86.50 282 GLY A CA 1
ATOM 2236 C C . GLY A 1 282 ? 3.573 -15.443 -16.247 1.00 86.50 282 GLY A C 1
ATOM 2237 O O . GLY A 1 282 ? 4.517 -16.220 -16.395 1.00 86.50 282 GLY A O 1
ATOM 2238 N N . LYS A 1 283 ? 3.189 -14.600 -17.215 1.00 88.50 283 LYS A N 1
ATOM 2239 C CA . LYS A 1 283 ? 3.836 -14.521 -18.535 1.00 88.50 283 LYS A CA 1
ATOM 2240 C C . LYS A 1 283 ? 5.280 -14.033 -18.444 1.00 88.50 283 LYS A C 1
ATOM 2242 O O . LYS A 1 283 ? 6.172 -14.658 -19.009 1.00 88.50 283 LYS A O 1
ATOM 2247 N N . VAL A 1 284 ? 5.517 -12.962 -17.682 1.00 88.62 284 VAL A N 1
ATOM 2248 C CA . VAL A 1 284 ? 6.861 -12.398 -17.474 1.00 88.62 284 VAL A CA 1
ATOM 2249 C C . VAL A 1 284 ? 7.772 -13.409 -16.780 1.00 88.62 284 VAL A C 1
ATOM 2251 O O . VAL A 1 284 ? 8.880 -13.652 -17.243 1.00 88.62 284 VAL A O 1
ATOM 2254 N N . ILE A 1 285 ? 7.299 -14.058 -15.714 1.00 86.88 285 ILE A N 1
ATOM 2255 C CA . ILE A 1 285 ? 8.063 -15.081 -14.986 1.00 86.88 285 ILE A CA 1
ATOM 2256 C C . ILE A 1 285 ? 8.378 -16.277 -15.894 1.00 86.88 285 ILE A C 1
ATOM 2258 O O . ILE A 1 285 ? 9.494 -16.788 -15.860 1.00 86.88 285 ILE A O 1
ATOM 2262 N N . THR A 1 286 ? 7.423 -16.700 -16.728 1.00 88.94 286 THR A N 1
ATOM 2263 C CA . THR A 1 286 ? 7.631 -17.797 -17.686 1.00 88.94 286 THR A CA 1
ATOM 2264 C C . THR A 1 286 ? 8.650 -17.423 -18.755 1.00 88.94 286 THR A C 1
ATOM 2266 O O . THR A 1 286 ? 9.470 -18.252 -19.119 1.00 88.94 286 THR A O 1
ATOM 2269 N N . LEU A 1 287 ? 8.642 -16.183 -19.249 1.00 89.12 287 LEU A N 1
ATOM 2270 C CA . LEU A 1 287 ? 9.671 -15.713 -20.174 1.00 89.12 287 LEU A CA 1
ATOM 2271 C C . LEU A 1 287 ? 11.053 -15.725 -19.508 1.00 89.12 287 LEU A C 1
ATOM 2273 O O . LEU A 1 287 ? 11.999 -16.270 -20.070 1.00 89.12 287 LEU A O 1
ATOM 2277 N N . LEU A 1 288 ? 11.159 -15.172 -18.295 1.00 87.62 288 LEU A N 1
ATOM 2278 C CA . LEU A 1 288 ? 12.420 -15.115 -17.553 1.00 87.62 288 LEU A CA 1
ATOM 2279 C C . LEU A 1 288 ? 12.973 -16.512 -17.232 1.00 87.62 288 LEU A C 1
ATOM 2281 O O . LEU A 1 288 ? 14.184 -16.696 -17.264 1.00 87.62 288 LEU A O 1
ATOM 2285 N N . SER A 1 289 ? 12.117 -17.511 -16.987 1.00 87.31 289 SER A N 1
ATOM 2286 C CA . SER A 1 289 ? 12.558 -18.891 -16.725 1.00 87.31 289 SER A CA 1
ATOM 2287 C C . SER A 1 289 ? 13.091 -19.626 -17.959 1.00 87.31 289 SER A C 1
ATOM 2289 O O . SER A 1 289 ? 13.687 -20.693 -17.822 1.00 87.31 289 SER A O 1
ATOM 2291 N N . ARG A 1 290 ? 12.894 -19.075 -19.164 1.00 90.06 290 ARG A N 1
ATOM 2292 C CA . ARG A 1 290 ? 13.450 -19.603 -20.422 1.00 90.06 290 ARG A CA 1
ATOM 2293 C C . ARG A 1 290 ? 14.790 -18.972 -20.797 1.00 90.06 290 ARG A C 1
ATOM 2295 O O . ARG A 1 290 ? 15.383 -19.374 -21.796 1.00 90.06 290 ARG A O 1
ATOM 2302 N N . LEU A 1 291 ? 15.266 -17.988 -20.035 1.00 88.44 291 LEU A N 1
ATOM 2303 C CA . LEU A 1 291 ? 16.567 -17.373 -20.266 1.00 88.44 291 LEU A CA 1
ATOM 2304 C C . LEU A 1 291 ? 17.672 -18.287 -19.722 1.00 88.44 291 LEU A C 1
ATOM 2306 O O . LEU A 1 291 ? 17.750 -18.529 -18.522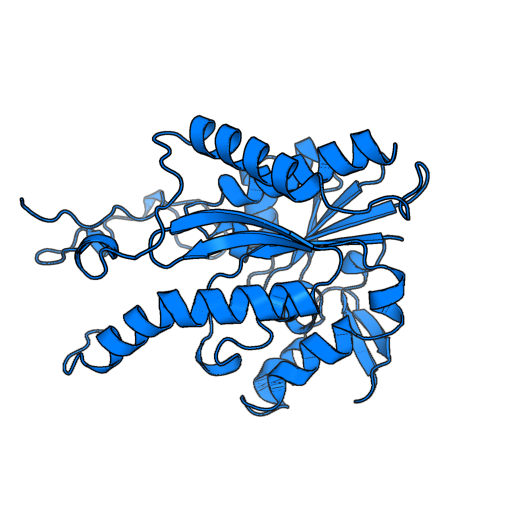 1.00 88.44 291 LEU A O 1
ATOM 2310 N N . ASN A 1 292 ? 18.538 -18.778 -20.611 1.00 84.50 292 ASN A N 1
ATOM 2311 C CA . ASN A 1 292 ? 19.639 -19.678 -20.241 1.00 84.50 292 ASN A CA 1
ATOM 2312 C C . ASN A 1 292 ? 20.844 -18.940 -19.643 1.00 84.50 292 ASN A C 1
ATOM 2314 O O . ASN A 1 292 ? 21.591 -19.513 -18.859 1.00 84.50 292 ASN A O 1
ATOM 2318 N N . ASN A 1 293 ? 21.033 -17.675 -20.025 1.00 82.88 293 ASN A N 1
ATOM 2319 C CA . ASN A 1 293 ? 22.135 -16.837 -19.570 1.00 82.88 293 ASN A CA 1
ATOM 2320 C C . ASN A 1 293 ? 21.556 -15.601 -18.888 1.00 82.88 293 ASN A C 1
ATOM 2322 O O . ASN A 1 293 ? 20.834 -14.826 -19.517 1.00 82.88 293 ASN A O 1
ATOM 2326 N N . LEU A 1 294 ? 21.888 -15.421 -17.612 1.00 75.50 294 LEU A N 1
ATOM 2327 C CA . LEU A 1 294 ? 21.527 -14.246 -16.830 1.00 75.50 294 LEU A CA 1
ATOM 2328 C C . LEU A 1 294 ? 22.803 -13.646 -16.242 1.00 75.50 294 LEU A C 1
ATOM 2330 O O . LEU A 1 294 ? 23.609 -14.363 -15.654 1.00 75.50 294 LEU A O 1
ATOM 2334 N N . ILE A 1 295 ? 22.968 -12.335 -16.400 1.00 65.44 295 ILE A N 1
ATOM 2335 C CA . ILE A 1 295 ? 23.969 -11.560 -15.667 1.00 65.44 295 ILE A CA 1
ATOM 2336 C C . ILE A 1 295 ? 23.191 -10.860 -14.548 1.00 65.44 295 ILE A C 1
ATOM 2338 O O . ILE A 1 295 ? 22.356 -10.003 -14.843 1.00 65.44 295 ILE A O 1
ATOM 2342 N N . LEU A 1 296 ? 23.391 -11.311 -13.304 1.00 56.78 296 LEU A N 1
ATOM 2343 C CA . LEU A 1 296 ? 22.798 -10.739 -12.087 1.00 56.78 296 LEU A CA 1
ATOM 2344 C C . LEU A 1 296 ? 23.766 -9.763 -11.420 1.00 56.78 296 LEU A C 1
ATOM 2346 O O . LEU A 1 296 ? 24.967 -10.106 -11.344 1.00 56.78 296 LEU A O 1
#

Mean predicted aligned error: 4.67 Å

Radius of gyration: 19.46 Å; Cα contacts (8 Å, |Δi|>4): 523; chains: 1; bounding box: 50×41×55 Å

pLDDT: mean 91.5, std 9.37, range [43.69, 98.94]

Solvent-accessible surface area (backbone atoms only — not comparable to full-atom values): 16199 Å² total; per-residue (Å²): 128,88,56,67,39,74,80,74,74,80,80,60,84,49,99,88,53,70,59,52,88,75,62,84,78,54,78,70,72,43,88,91,58,63,51,78,59,56,54,80,79,35,79,86,52,72,71,39,67,87,54,95,44,74,67,49,35,35,52,54,35,38,54,36,39,51,62,27,48,70,81,48,75,57,82,88,49,47,46,88,43,35,33,22,40,36,34,40,40,66,42,47,62,52,90,70,12,54,50,47,54,32,38,53,49,46,53,53,51,50,47,30,70,76,28,58,22,80,48,52,31,39,35,22,8,21,66,92,54,63,60,54,21,44,54,50,34,58,75,69,43,38,29,69,75,40,72,67,37,39,44,51,39,36,26,88,44,66,62,35,84,39,69,34,97,89,48,77,38,33,30,22,37,80,58,65,67,35,64,30,33,32,45,40,47,51,65,67,84,71,63,56,82,47,40,74,62,47,62,62,76,34,43,45,51,31,39,36,37,8,13,52,66,36,31,41,38,42,72,69,71,30,55,56,78,59,21,56,49,54,12,45,41,49,50,71,13,66,78,42,52,77,21,56,48,35,33,40,32,45,34,50,52,91,63,37,54,53,54,41,46,49,34,63,47,62,68,62,46,32,55,54,50,32,54,50,46,51,69,54,48,45,55,53,53,55,55,59,71,69,54,88,79,80,92,128

Sequence (296 aa):
MKSATLPPAAPRVSSYNMDPQLLKSRAAELPGLTSTRVADLFPDAPTPIQAKSPAEVRHTIRERTLQALEKIDLSKVQPEDSVNILASHHGFTIQGGEAYAEMIRVIRDEVARRCGTSNISLRAGVGLRFRESEEYIKSFKLDEYFGGKAEGIAPMDRGIPIETEIGTLYGIQKAYSARWIIHAHNNDIRELHYHRQIGRLFKPFAMSYATIETRSAFHQSMGPRSANLIPRVIYESEFVQQKFVCSVILQVSPTGIINVDANNDLVEQDRYFTRLNLSWYGKVITLLSRLNNLIL

Nearest PDB structures (foldseek):
  8ezi-assembly1_B  TM=6.985E-01  e=5.067E-06  Lactiplantibacillus plantarum WCFS1
  7cmj-assembly1_B-2  TM=5.368E-01  e=1.456E-01  Leishmania donovani BPK282A1
  8wwq-assembly1_B  TM=3.829E-01  e=3.477E-02  Gardenia jasminoides
  4axs-assembly1_A-2  TM=3.849E-01  e=8.951E+00  Malacoplasma penetrans